Protein AF-A0A1S3HFH6-F1 (afdb_monomer_lite)

Radius of gyration: 26.82 Å; chains: 1; bounding box: 64×49×66 Å

Organism: Lingula anatina (NCBI:txid7574)

Structure (mmCIF, N/CA/C/O backbone):
data_AF-A0A1S3HFH6-F1
#
_entry.id   AF-A0A1S3HFH6-F1
#
loop_
_atom_site.group_PDB
_atom_site.id
_atom_site.type_symbol
_atom_site.label_atom_id
_atom_site.label_alt_id
_atom_site.label_comp_id
_atom_site.label_asym_id
_atom_site.label_entity_id
_atom_site.label_seq_id
_atom_site.pdbx_PDB_ins_code
_atom_site.Cartn_x
_atom_site.Cartn_y
_atom_site.Cartn_z
_atom_site.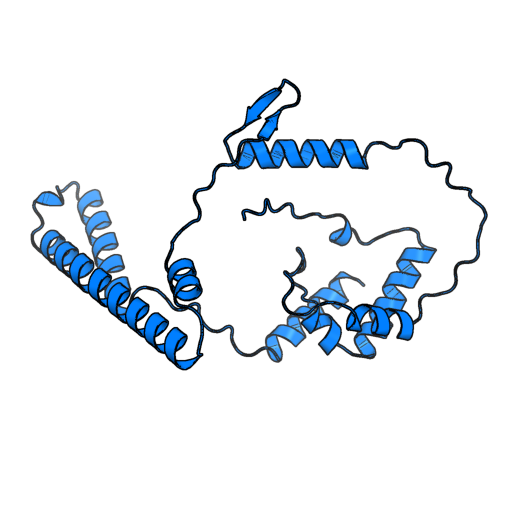occupancy
_atom_site.B_iso_or_equiv
_atom_site.auth_seq_id
_atom_site.auth_comp_id
_atom_site.auth_asym_id
_atom_site.auth_atom_id
_atom_site.pdbx_PDB_model_num
ATOM 1 N N . MET A 1 1 ? 6.908 14.808 -19.722 1.00 63.19 1 MET A N 1
ATOM 2 C CA . MET A 1 1 ? 6.565 13.522 -20.378 1.00 63.19 1 MET A CA 1
ATOM 3 C C . MET A 1 1 ? 6.152 12.499 -19.335 1.00 63.19 1 MET A C 1
ATOM 5 O O . MET A 1 1 ? 5.008 12.083 -19.386 1.00 63.19 1 MET A O 1
ATOM 9 N N . ASN A 1 2 ? 7.011 12.198 -18.352 1.00 79.56 2 ASN A N 1
ATOM 10 C CA . ASN A 1 2 ? 6.677 11.329 -17.217 1.00 79.56 2 ASN A CA 1
ATOM 11 C C . ASN A 1 2 ? 5.359 11.721 -16.521 1.00 79.56 2 ASN A C 1
ATOM 13 O O . ASN A 1 2 ? 4.448 10.909 -16.472 1.00 79.56 2 ASN A O 1
ATOM 17 N N . ASP A 1 3 ? 5.206 12.984 -16.112 1.00 83.06 3 ASP A N 1
ATOM 18 C CA . ASP A 1 3 ? 4.015 13.416 -15.354 1.00 83.06 3 ASP A CA 1
ATOM 19 C C . ASP A 1 3 ? 2.710 13.302 -16.150 1.00 83.06 3 ASP A C 1
ATOM 21 O O . ASP A 1 3 ? 1.659 12.992 -15.609 1.00 83.06 3 ASP A O 1
ATOM 25 N N . ARG A 1 4 ? 2.774 13.491 -17.472 1.00 85.38 4 ARG A N 1
ATOM 26 C CA . ARG A 1 4 ? 1.605 13.316 -18.339 1.00 85.38 4 ARG A CA 1
ATOM 27 C C . ARG A 1 4 ? 1.199 11.845 -18.418 1.00 85.38 4 ARG A C 1
ATOM 29 O O . ARG A 1 4 ? 0.016 11.548 -18.337 1.00 85.38 4 ARG A O 1
ATOM 36 N N . ILE A 1 5 ? 2.172 10.940 -18.544 1.00 84.12 5 ILE A N 1
ATOM 37 C CA . ILE A 1 5 ? 1.924 9.492 -18.565 1.00 84.12 5 ILE A CA 1
ATOM 38 C C . ILE A 1 5 ? 1.317 9.050 -17.229 1.00 84.12 5 ILE A C 1
ATOM 40 O O . ILE A 1 5 ? 0.308 8.350 -17.223 1.00 84.12 5 ILE A O 1
ATOM 44 N N . THR A 1 6 ? 1.882 9.488 -16.099 1.00 86.44 6 THR A N 1
ATOM 45 C CA . THR A 1 6 ? 1.381 9.102 -14.774 1.00 86.44 6 THR A CA 1
ATOM 46 C C . THR A 1 6 ? -0.033 9.622 -14.520 1.00 86.44 6 THR A C 1
ATOM 48 O O . THR A 1 6 ? -0.886 8.845 -14.091 1.00 86.44 6 THR A O 1
ATOM 51 N N . THR A 1 7 ? -0.322 10.887 -14.843 1.00 87.12 7 THR A N 1
ATOM 52 C CA . THR A 1 7 ? -1.670 11.460 -14.704 1.00 87.12 7 THR A CA 1
ATOM 53 C C . THR A 1 7 ? -2.688 10.721 -15.567 1.00 87.12 7 THR A C 1
ATOM 55 O O . THR A 1 7 ? -3.718 10.300 -15.047 1.00 87.12 7 THR A O 1
ATOM 58 N N . THR A 1 8 ? -2.384 10.470 -16.844 1.00 87.25 8 THR A N 1
ATOM 59 C CA . THR A 1 8 ? -3.304 9.760 -17.746 1.00 87.25 8 THR A CA 1
ATOM 60 C C . THR A 1 8 ? -3.580 8.328 -17.281 1.00 87.25 8 THR A C 1
ATOM 62 O O . THR A 1 8 ? -4.726 7.889 -17.313 1.00 87.25 8 THR A O 1
ATOM 65 N N . ILE A 1 9 ? -2.571 7.601 -16.781 1.00 86.88 9 ILE A N 1
ATOM 66 C CA . ILE A 1 9 ? -2.781 6.254 -16.222 1.00 86.88 9 ILE A CA 1
ATOM 67 C C . ILE A 1 9 ? -3.743 6.302 -15.031 1.00 86.88 9 ILE A C 1
ATOM 69 O O . ILE A 1 9 ? -4.640 5.464 -14.934 1.00 86.88 9 ILE A O 1
ATOM 73 N N . LEU A 1 10 ? -3.561 7.259 -14.118 1.00 87.94 10 LEU A N 1
ATOM 74 C CA . LEU A 1 10 ? -4.389 7.379 -12.918 1.00 87.94 10 LEU A CA 1
ATOM 75 C C . LEU A 1 10 ? -5.827 7.796 -13.246 1.00 87.94 10 LEU A C 1
ATOM 77 O O . LEU A 1 10 ? -6.759 7.241 -12.663 1.00 87.94 10 LEU A O 1
ATOM 81 N N . GLU A 1 11 ? -6.012 8.719 -14.191 1.00 87.81 11 GLU A N 1
ATOM 82 C CA . GLU A 1 11 ? -7.330 9.138 -14.681 1.00 87.81 11 GLU A CA 1
ATOM 83 C C . GLU A 1 11 ? -8.081 7.953 -15.296 1.00 87.81 11 GLU A C 1
ATOM 85 O O . GLU A 1 11 ? -9.149 7.586 -14.799 1.00 87.81 11 GLU A O 1
ATOM 90 N N . CYS A 1 12 ? -7.482 7.260 -16.270 1.00 85.25 12 CYS A N 1
ATOM 91 C CA . CYS A 1 12 ? -8.093 6.084 -16.894 1.00 85.25 12 CYS A CA 1
ATOM 92 C C . CYS A 1 12 ? -8.365 4.966 -15.878 1.00 85.25 12 CYS A C 1
ATOM 94 O O . CYS A 1 12 ? -9.413 4.320 -15.913 1.00 85.25 12 CYS A O 1
ATOM 96 N N . ALA A 1 13 ? -7.448 4.739 -14.933 1.00 84.50 13 ALA A N 1
ATOM 97 C CA . ALA A 1 13 ? -7.658 3.751 -13.885 1.00 84.50 13 ALA A CA 1
ATOM 98 C C . ALA A 1 13 ? -8.837 4.123 -12.978 1.00 84.50 13 ALA A C 1
ATOM 100 O O . ALA A 1 13 ? -9.547 3.228 -12.531 1.00 84.50 13 ALA A O 1
ATOM 101 N N . SER A 1 14 ? -9.072 5.410 -12.710 1.00 82.56 14 SER A N 1
ATOM 102 C CA . SER A 1 14 ? -10.200 5.854 -11.887 1.00 82.56 14 SER A CA 1
ATOM 103 C C . SER A 1 14 ? -11.559 5.677 -12.574 1.00 82.56 14 SER A C 1
ATOM 105 O O . SER A 1 14 ? -12.533 5.353 -11.897 1.00 82.56 14 SER A O 1
ATOM 107 N N . GLU A 1 15 ? -11.615 5.823 -13.900 1.00 82.25 15 GLU A N 1
ATOM 108 C CA . GLU A 1 15 ? -12.834 5.637 -14.699 1.00 82.25 15 GLU A CA 1
ATOM 109 C C . GLU A 1 15 ? -13.209 4.159 -14.854 1.00 82.25 15 GLU A C 1
ATOM 111 O O . GLU A 1 15 ? -14.386 3.799 -14.824 1.00 82.25 15 GLU A O 1
ATOM 116 N N . VAL A 1 16 ? -12.204 3.294 -15.013 1.00 79.31 16 VAL A N 1
ATOM 117 C CA . VAL A 1 16 ? -12.403 1.867 -15.302 1.00 79.31 16 VAL A CA 1
ATOM 118 C C . VAL A 1 16 ? -12.464 1.021 -14.027 1.00 79.31 16 VAL A C 1
ATOM 120 O O . VAL A 1 16 ? -13.107 -0.034 -14.008 1.00 79.31 16 VAL A O 1
ATOM 123 N N . ALA A 1 17 ? -11.796 1.438 -12.946 1.00 69.88 17 ALA A N 1
ATOM 124 C CA . ALA A 1 17 ? -11.762 0.646 -11.725 1.00 69.88 17 ALA A CA 1
ATOM 125 C C . ALA A 1 17 ? -13.141 0.613 -11.042 1.00 69.88 17 ALA A C 1
ATOM 127 O O . ALA A 1 17 ? -13.759 1.657 -10.820 1.00 69.88 17 ALA A O 1
ATOM 128 N N . PRO A 1 18 ? -13.614 -0.571 -10.607 1.00 63.12 18 PRO A N 1
ATOM 129 C CA . PRO A 1 18 ? -14.806 -0.647 -9.780 1.00 63.12 18 PRO A CA 1
ATOM 130 C C . PRO A 1 18 ? -14.579 0.139 -8.487 1.00 63.12 18 PRO A C 1
ATOM 132 O O . PRO A 1 18 ? -13.485 0.100 -7.912 1.00 63.12 18 PRO A O 1
ATOM 135 N N . ALA A 1 19 ? -15.629 0.815 -8.009 1.00 59.81 19 ALA A N 1
ATOM 136 C CA . ALA A 1 19 ? -15.591 1.559 -6.757 1.00 59.81 19 ALA A CA 1
ATOM 137 C C . ALA A 1 19 ? -14.925 0.712 -5.662 1.00 59.81 19 ALA A C 1
ATOM 139 O O . ALA A 1 19 ? -15.327 -0.430 -5.409 1.00 59.81 19 ALA A O 1
ATOM 140 N N . SER A 1 20 ? -13.877 1.270 -5.043 1.00 57.47 20 SER A N 1
ATOM 141 C CA . SER A 1 20 ? -13.141 0.624 -3.956 1.00 57.47 20 SER A CA 1
ATOM 142 C C . SER A 1 20 ? -14.134 0.037 -2.960 1.00 57.47 20 SER A C 1
ATOM 144 O O . SER A 1 20 ? -14.950 0.772 -2.396 1.00 57.47 20 SER A O 1
ATOM 146 N N . LYS A 1 21 ? -14.095 -1.290 -2.760 1.00 56.94 21 LYS A N 1
ATOM 147 C CA . LYS A 1 21 ? -14.925 -1.944 -1.744 1.00 56.94 21 LYS A CA 1
ATOM 148 C C . LYS A 1 21 ? -14.641 -1.235 -0.428 1.00 56.94 21 LYS A C 1
ATOM 150 O O . LYS A 1 21 ? -13.522 -1.312 0.085 1.00 56.94 21 LYS A O 1
ATOM 155 N N . MET A 1 22 ? -15.633 -0.507 0.089 1.00 55.56 22 MET A N 1
ATOM 156 C CA . MET A 1 22 ? -15.498 0.189 1.361 1.00 55.56 22 MET A CA 1
ATOM 157 C C . MET A 1 22 ? -14.984 -0.817 2.386 1.00 55.56 22 MET A C 1
ATOM 159 O O . MET A 1 22 ? -15.569 -1.887 2.544 1.00 55.56 22 MET A O 1
ATOM 163 N N . LYS A 1 23 ? -13.866 -0.498 3.052 1.00 58.69 23 LYS A N 1
ATOM 164 C CA . LYS A 1 23 ? -13.336 -1.353 4.117 1.00 58.69 23 LYS A CA 1
ATOM 165 C C . LYS A 1 23 ? -14.470 -1.637 5.098 1.00 58.69 23 LYS A C 1
ATOM 167 O O . LYS A 1 23 ? -15.041 -0.688 5.642 1.00 58.69 23 LYS A O 1
ATOM 172 N N . ASP A 1 24 ? -14.761 -2.918 5.322 1.00 61.62 24 ASP A N 1
ATOM 173 C CA . ASP A 1 24 ? -15.794 -3.344 6.260 1.00 61.62 24 ASP A CA 1
ATOM 174 C C . ASP A 1 24 ? -15.536 -2.693 7.621 1.00 61.62 24 ASP A C 1
ATOM 176 O O . ASP A 1 24 ? -14.574 -2.989 8.339 1.00 61.62 24 ASP A O 1
ATOM 180 N N . SER A 1 25 ? -16.383 -1.724 7.950 1.00 69.94 25 SER A N 1
ATOM 181 C CA . SER A 1 25 ? -16.330 -1.011 9.214 1.00 69.94 25 SER A CA 1
ATOM 182 C C . SER A 1 25 ? -16.678 -1.975 10.329 1.00 69.94 25 SER A C 1
ATOM 184 O O . SER A 1 25 ? -17.805 -2.441 10.324 1.00 69.94 25 SER A O 1
ATOM 186 N N . LYS A 1 26 ? -15.810 -2.159 11.336 1.00 77.69 26 LYS A N 1
ATOM 187 C CA . LYS A 1 26 ? -16.083 -3.016 12.512 1.00 77.69 26 LYS A CA 1
ATOM 188 C C . LYS A 1 26 ? -17.365 -2.701 13.288 1.00 77.69 26 LYS A C 1
ATOM 190 O O . LYS A 1 26 ? -17.880 -3.556 13.999 1.00 77.69 26 LYS A O 1
ATOM 195 N N . LEU A 1 27 ? -17.846 -1.467 13.174 1.00 85.94 27 LEU A N 1
ATOM 196 C CA . LEU A 1 27 ? -19.007 -0.957 13.896 1.00 85.94 27 LEU A CA 1
ATOM 197 C C . LEU A 1 27 ? -20.105 -0.556 12.916 1.00 85.94 27 LEU A C 1
ATOM 199 O O . LEU A 1 27 ? -19.814 -0.036 11.835 1.00 85.94 27 LEU A O 1
ATOM 203 N N . SER A 1 28 ? -21.359 -0.745 13.311 1.00 87.31 28 SER A N 1
ATOM 204 C CA . SER A 1 28 ? -22.500 -0.271 12.535 1.00 87.31 28 SER A CA 1
ATOM 205 C C . SER A 1 28 ? -22.517 1.260 12.446 1.00 87.31 28 SER A C 1
ATOM 207 O O . SER A 1 28 ? -21.917 1.981 13.256 1.00 87.31 28 SER A O 1
ATOM 209 N N . THR A 1 29 ? -23.213 1.778 11.434 1.00 88.00 29 THR A N 1
ATOM 210 C CA . THR A 1 29 ? -23.481 3.216 11.283 1.00 88.00 29 THR A CA 1
ATOM 211 C C . THR A 1 29 ? -24.194 3.775 12.509 1.00 88.00 29 THR A C 1
ATOM 213 O O . THR A 1 29 ? -23.825 4.841 12.995 1.00 88.00 29 THR A O 1
ATOM 216 N N . GLU A 1 30 ? -25.136 3.017 13.064 1.00 88.56 30 GLU A N 1
ATOM 217 C CA . GLU A 1 30 ? -25.877 3.380 14.267 1.00 88.56 30 GLU A CA 1
ATOM 218 C C . GLU A 1 30 ? -24.953 3.548 15.486 1.00 88.56 30 GLU A C 1
ATOM 220 O O . GLU A 1 30 ? -24.955 4.601 16.129 1.00 88.56 30 GLU A O 1
ATOM 225 N N . THR A 1 31 ? -24.074 2.575 15.759 1.00 89.38 31 THR A N 1
ATOM 226 C CA . THR A 1 31 ? -23.093 2.674 16.854 1.00 89.38 31 THR A CA 1
ATOM 227 C C . THR A 1 31 ? -22.164 3.874 16.663 1.00 89.38 31 THR A C 1
ATOM 229 O O . THR A 1 31 ? -21.864 4.594 17.618 1.00 89.38 31 THR A O 1
ATOM 232 N N . ARG A 1 32 ? -21.743 4.159 15.424 1.00 89.00 32 ARG A N 1
ATOM 233 C CA . ARG A 1 32 ? -20.924 5.342 15.110 1.00 89.00 32 ARG A CA 1
ATOM 234 C C . ARG A 1 32 ? -21.665 6.654 15.371 1.00 89.00 32 ARG A C 1
ATOM 236 O O . ARG A 1 32 ? -21.045 7.594 15.869 1.00 89.00 32 ARG A O 1
ATOM 243 N N . ILE A 1 33 ? -22.960 6.732 15.060 1.00 92.00 33 ILE A N 1
ATOM 244 C CA . ILE A 1 33 ? -23.796 7.908 15.348 1.00 92.00 33 ILE A CA 1
ATOM 245 C C . ILE A 1 33 ? -23.882 8.132 16.862 1.00 92.00 33 ILE A C 1
ATOM 247 O O . ILE A 1 33 ? -23.641 9.247 17.323 1.00 92.00 33 ILE A O 1
ATOM 251 N N . LEU A 1 34 ? -24.106 7.076 17.650 1.00 91.44 34 LEU A N 1
ATOM 252 C CA . LEU A 1 34 ? -24.124 7.173 19.114 1.00 91.44 34 LEU A CA 1
ATOM 253 C C . LEU A 1 34 ? -22.768 7.625 19.679 1.00 91.44 34 LEU A C 1
ATOM 255 O O . LEU A 1 34 ? -22.715 8.492 20.551 1.00 91.44 34 LEU A O 1
ATOM 259 N N . MET A 1 35 ? -21.654 7.114 19.143 1.00 91.00 35 MET A N 1
ATOM 260 C CA . MET A 1 35 ? -20.312 7.572 19.523 1.00 91.00 35 MET A CA 1
ATOM 261 C C . MET A 1 35 ? -20.082 9.051 19.184 1.00 91.00 35 MET A C 1
ATOM 263 O O . MET A 1 35 ? -19.454 9.761 19.972 1.00 91.00 35 MET A O 1
ATOM 267 N N . LYS A 1 36 ? -20.596 9.537 18.044 1.00 92.00 36 LYS A N 1
ATOM 268 C CA . LYS A 1 36 ? -20.570 10.968 17.699 1.00 92.00 36 LYS A CA 1
ATOM 269 C C . LYS A 1 36 ? -21.409 11.789 18.682 1.00 92.00 36 LYS A C 1
ATOM 271 O O . LYS A 1 36 ? -20.888 12.772 19.203 1.00 92.00 36 LYS A O 1
ATOM 276 N N . LYS A 1 37 ? -22.634 11.350 19.009 1.00 90.19 37 LYS A N 1
ATOM 277 C CA . LYS A 1 37 ? -23.501 11.990 20.020 1.00 90.19 37 LYS A CA 1
ATOM 278 C C . LYS A 1 37 ? -22.777 12.108 21.367 1.00 90.19 37 LYS A C 1
ATOM 280 O O . LYS A 1 37 ? -22.694 13.198 21.924 1.00 90.19 37 LYS A O 1
ATOM 285 N N . ARG A 1 38 ? -22.137 11.028 21.831 1.00 89.25 38 ARG A N 1
ATOM 286 C CA . ARG A 1 38 ? -21.340 11.018 23.072 1.00 89.25 38 ARG A CA 1
ATOM 287 C C . ARG A 1 38 ? -20.180 12.018 23.037 1.00 89.25 38 ARG A C 1
ATOM 289 O O . ARG A 1 38 ? -19.919 12.690 24.032 1.00 89.25 38 ARG A O 1
ATOM 296 N N . ARG A 1 39 ? -19.468 12.126 21.907 1.00 88.81 39 ARG A N 1
ATOM 297 C CA . ARG A 1 39 ? -18.375 13.103 21.738 1.00 88.81 39 ARG A CA 1
ATOM 298 C C . ARG A 1 39 ? -18.886 14.542 21.796 1.00 88.81 39 ARG A C 1
ATOM 300 O O . ARG A 1 39 ? -18.242 15.369 22.433 1.00 88.81 39 ARG A O 1
ATOM 307 N N . MET A 1 40 ? -20.026 14.823 21.163 1.00 88.44 40 MET A N 1
ATOM 308 C CA . MET A 1 40 ? -20.657 16.146 21.205 1.00 88.44 40 MET A CA 1
ATOM 309 C C . MET A 1 40 ? -21.074 16.508 22.629 1.00 88.44 40 MET A C 1
ATOM 311 O O . MET A 1 40 ? -20.664 17.552 23.116 1.00 88.44 40 MET A O 1
ATOM 315 N N . MET A 1 41 ? -21.773 15.610 23.331 1.00 83.94 41 MET A N 1
ATOM 316 C CA . MET A 1 41 ? -22.153 15.809 24.736 1.00 83.94 41 MET A CA 1
ATOM 317 C C . MET A 1 41 ? -20.943 16.078 25.627 1.00 83.94 41 MET A C 1
ATOM 319 O O . MET A 1 41 ? -20.950 17.028 26.400 1.00 83.94 41 MET A O 1
ATOM 323 N N . LYS A 1 42 ? -19.861 15.304 25.460 1.00 86.19 42 LYS A N 1
ATOM 324 C CA . LYS A 1 42 ? -18.625 15.533 26.215 1.00 86.19 42 LYS A CA 1
ATOM 325 C C . LYS A 1 42 ? -18.048 16.929 25.966 1.00 86.19 42 LYS A C 1
ATOM 327 O O . LYS A 1 42 ? -17.581 17.565 26.901 1.00 86.19 42 LYS A O 1
ATOM 332 N N . LYS A 1 43 ? -18.081 17.407 24.721 1.00 86.19 43 LYS A N 1
ATOM 333 C CA . LYS A 1 43 ? -17.591 18.743 24.359 1.00 86.19 43 LYS A CA 1
ATOM 334 C C . LYS A 1 43 ? -18.472 19.850 24.952 1.00 86.19 43 LYS A C 1
ATOM 336 O O . LYS A 1 43 ? -17.941 20.816 25.484 1.00 86.19 43 LYS A O 1
ATOM 341 N N . THR A 1 44 ? -19.793 19.690 24.902 1.00 84.25 44 THR A N 1
ATOM 342 C CA . THR A 1 44 ? -20.752 20.659 25.452 1.00 84.25 44 THR A CA 1
ATOM 343 C C . THR A 1 44 ? -20.625 20.795 26.969 1.00 84.25 44 THR A C 1
ATOM 345 O O . THR A 1 44 ? -20.589 21.909 27.476 1.00 84.25 44 THR A O 1
ATOM 348 N N . GLU A 1 45 ? -20.508 19.684 27.697 1.00 80.75 45 GLU A N 1
ATOM 349 C CA . GLU A 1 45 ? -20.396 19.716 29.163 1.00 80.75 45 GLU A CA 1
ATOM 350 C C . GLU A 1 45 ? -19.060 20.308 29.635 1.00 80.75 45 GLU A C 1
ATOM 352 O O . GLU A 1 45 ? -19.035 21.072 30.597 1.00 80.75 45 GLU A O 1
ATOM 357 N N . VAL A 1 46 ? -17.962 20.035 28.913 1.00 81.31 46 VAL A N 1
ATOM 358 C CA . VAL A 1 46 ? -16.659 20.677 29.164 1.00 81.31 46 VAL A CA 1
ATOM 359 C C . VAL A 1 46 ? -16.739 22.188 28.929 1.00 81.31 46 VAL A C 1
ATOM 361 O O . VAL A 1 46 ? -16.273 22.952 29.767 1.00 81.31 46 VAL A O 1
ATOM 364 N N . ASN A 1 47 ? -17.376 22.630 27.840 1.00 81.75 47 ASN A N 1
ATOM 365 C CA . ASN A 1 47 ? -17.563 24.059 27.560 1.00 81.75 47 ASN A CA 1
ATOM 366 C C . ASN A 1 47 ? -18.425 24.763 28.620 1.00 81.75 47 ASN A C 1
ATOM 368 O O . ASN A 1 47 ? -18.189 25.925 28.929 1.00 81.75 47 ASN A O 1
ATOM 372 N N . ASN A 1 48 ? -19.408 24.060 29.185 1.00 81.50 48 ASN A N 1
ATOM 373 C CA . ASN A 1 48 ? -20.290 24.584 30.227 1.00 81.50 48 ASN A CA 1
ATOM 374 C C . ASN A 1 48 ? -19.704 24.447 31.647 1.00 81.50 48 ASN A C 1
ATOM 376 O O . ASN A 1 48 ? -20.395 24.767 32.614 1.00 81.50 48 ASN A O 1
ATOM 380 N N . ASN A 1 49 ? -18.464 23.957 31.780 1.00 79.56 49 ASN A N 1
ATOM 381 C CA . ASN A 1 49 ? -17.764 23.705 33.043 1.00 79.56 49 ASN A CA 1
ATOM 382 C C . ASN A 1 49 ? -18.552 22.817 34.035 1.00 79.56 49 ASN A C 1
ATOM 384 O O . ASN A 1 49 ? -18.524 23.037 35.246 1.00 79.56 49 ASN A O 1
ATOM 388 N N . ARG A 1 50 ? -19.292 21.824 33.522 1.00 75.38 50 ARG A N 1
ATOM 389 C CA . ARG A 1 50 ? -20.094 20.881 34.322 1.00 75.38 50 ARG A CA 1
ATOM 390 C C . ARG A 1 50 ? -19.409 19.521 34.423 1.00 75.38 50 ARG A C 1
ATOM 392 O O . ARG A 1 50 ? -18.786 19.051 33.470 1.00 75.38 50 ARG A O 1
ATOM 399 N N . ASP A 1 51 ? -19.567 18.848 35.566 1.00 74.25 51 ASP A N 1
ATOM 400 C CA . ASP A 1 51 ? -19.065 17.480 35.724 1.00 74.25 51 ASP A CA 1
ATOM 401 C C . ASP A 1 51 ? -19.975 16.473 35.001 1.00 74.25 51 ASP A C 1
ATOM 403 O O . ASP A 1 51 ? -21.106 16.195 35.404 1.00 74.25 51 ASP A O 1
ATOM 407 N N . ILE A 1 52 ? -19.428 15.878 33.942 1.00 72.88 52 ILE A N 1
ATOM 408 C CA . ILE A 1 52 ? -20.039 14.814 33.136 1.00 72.88 52 ILE A CA 1
ATOM 409 C C . ILE A 1 52 ? -20.477 13.605 33.960 1.00 72.88 52 ILE A C 1
ATOM 411 O O . ILE A 1 52 ? -21.396 12.899 33.546 1.00 72.88 52 ILE A O 1
ATOM 415 N N . ARG A 1 53 ? -19.832 13.334 35.102 1.00 68.94 53 ARG A N 1
ATOM 416 C CA . ARG A 1 53 ? -20.153 12.166 35.941 1.00 68.94 53 ARG A CA 1
ATOM 417 C C . ARG A 1 53 ? -21.584 12.193 36.472 1.00 68.94 53 ARG A C 1
ATOM 419 O O . ARG A 1 53 ? -22.150 11.130 36.704 1.00 68.94 53 ARG A O 1
ATOM 426 N N . ASN A 1 54 ? -22.163 13.384 36.603 1.00 73.31 54 ASN A N 1
ATOM 427 C CA . ASN A 1 54 ? -23.523 13.574 37.100 1.00 73.31 54 ASN A CA 1
ATOM 428 C C . ASN A 1 54 ? -24.579 13.489 35.986 1.00 73.31 54 ASN A C 1
ATOM 430 O O . ASN A 1 54 ? -25.775 13.458 36.270 1.00 73.31 54 ASN A O 1
ATOM 434 N N . ASN A 1 55 ? -24.164 13.437 34.716 1.00 82.00 55 ASN A N 1
ATOM 435 C CA . ASN A 1 55 ? -25.084 13.357 33.589 1.00 82.00 55 ASN A CA 1
ATOM 436 C C . ASN A 1 55 ? -25.548 11.898 33.375 1.00 82.00 55 ASN A C 1
ATOM 438 O O . ASN A 1 55 ? -24.821 11.055 32.838 1.00 82.00 55 ASN A O 1
ATOM 442 N N . ILE A 1 56 ? -26.786 11.613 33.793 1.00 84.31 56 ILE A N 1
ATOM 443 C CA . ILE A 1 56 ? -27.435 10.296 33.672 1.00 84.31 56 ILE A CA 1
ATOM 444 C C . ILE A 1 56 ? -27.576 9.880 32.199 1.00 84.31 56 ILE A C 1
ATOM 446 O O . ILE A 1 56 ? -27.238 8.745 31.855 1.00 84.31 56 ILE A O 1
ATOM 450 N N . GLU A 1 57 ? -27.979 10.802 31.315 1.00 85.38 57 GLU A N 1
ATOM 451 C CA . GLU A 1 57 ? -28.127 10.530 29.875 1.00 85.38 57 GLU A CA 1
ATOM 452 C C . GLU A 1 57 ? -26.786 10.092 29.264 1.00 85.38 57 GLU A C 1
ATOM 454 O O . GLU A 1 57 ? -26.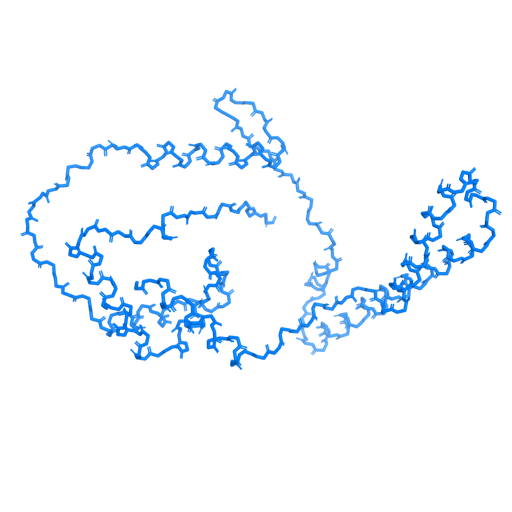721 9.148 28.473 1.00 85.38 57 GLU A O 1
ATOM 459 N N . TYR A 1 58 ? -25.681 10.718 29.678 1.00 87.50 58 TYR A N 1
ATOM 460 C CA . TYR A 1 58 ? -24.341 10.342 29.233 1.00 87.50 58 TYR A CA 1
ATOM 461 C C . TYR A 1 58 ? -23.949 8.928 29.695 1.00 87.50 58 TYR A C 1
ATOM 463 O O . TYR A 1 58 ? -23.375 8.159 28.916 1.00 87.50 58 TYR A O 1
ATOM 471 N N . ALA A 1 59 ? -24.263 8.561 30.941 1.00 87.12 59 ALA A N 1
ATOM 472 C CA . ALA A 1 59 ? -23.968 7.235 31.483 1.00 87.12 59 ALA A CA 1
ATOM 473 C C . ALA A 1 59 ? -24.777 6.126 30.784 1.00 87.12 59 ALA A C 1
ATOM 475 O O . ALA A 1 59 ? -24.232 5.067 30.455 1.00 87.12 59 ALA A O 1
ATOM 476 N N . GLU A 1 60 ? -26.061 6.364 30.514 1.00 90.44 60 GLU A N 1
ATOM 477 C CA . GLU A 1 60 ? -26.920 5.442 29.762 1.00 90.44 60 GLU A CA 1
ATOM 478 C C . GLU A 1 60 ? -26.477 5.304 28.303 1.00 90.44 60 GLU A C 1
ATOM 480 O O . GLU A 1 60 ? -26.403 4.190 27.766 1.00 90.44 60 GLU A O 1
ATOM 485 N N . LEU A 1 61 ? -26.093 6.418 27.676 1.00 89.56 61 LEU A N 1
ATOM 486 C CA . LEU A 1 61 ? -25.542 6.424 26.328 1.00 89.56 61 LEU A CA 1
ATOM 487 C C . LEU A 1 61 ? -24.240 5.613 26.257 1.00 89.56 61 LEU A C 1
ATOM 489 O O . LEU A 1 61 ? -24.071 4.805 25.343 1.00 89.56 61 LEU A O 1
ATOM 493 N N . ASP A 1 62 ? -23.335 5.763 27.228 1.00 89.50 62 ASP A N 1
ATOM 494 C CA . ASP A 1 62 ? -22.083 4.998 27.285 1.00 89.50 62 ASP A CA 1
ATOM 495 C C . ASP A 1 62 ? -22.328 3.491 27.479 1.00 89.50 62 ASP A C 1
ATOM 497 O O . ASP A 1 62 ? -21.721 2.671 26.780 1.00 89.50 62 ASP A O 1
ATOM 501 N N . LYS A 1 63 ? -23.272 3.107 28.354 1.00 92.69 63 LYS A N 1
ATOM 502 C CA . LYS A 1 63 ? -23.707 1.705 28.512 1.00 92.69 63 LYS A CA 1
ATOM 503 C C . LYS A 1 63 ? -24.243 1.138 27.196 1.00 92.69 63 LYS A C 1
ATOM 505 O O . LYS A 1 63 ? -23.856 0.035 26.796 1.00 92.69 63 LYS A O 1
ATOM 510 N N . THR A 1 64 ? -25.078 1.906 26.500 1.00 92.19 64 THR A N 1
ATOM 511 C CA . THR A 1 64 ? -25.680 1.512 25.220 1.00 92.19 64 THR A CA 1
ATOM 512 C C . THR A 1 64 ? -24.620 1.348 24.133 1.00 92.19 64 THR A C 1
ATOM 514 O O . THR A 1 64 ? -24.601 0.328 23.445 1.00 92.19 64 THR A O 1
ATOM 517 N N . ILE A 1 65 ? -23.670 2.284 24.029 1.00 91.56 65 ILE A N 1
ATOM 518 C CA . ILE A 1 65 ? -22.540 2.200 23.091 1.00 91.56 65 ILE A CA 1
ATOM 519 C C . ILE A 1 65 ? -21.697 0.957 23.374 1.00 91.56 65 ILE A C 1
ATOM 521 O O . ILE A 1 65 ? -21.382 0.211 22.451 1.00 91.56 65 ILE A O 1
ATOM 525 N N . LYS A 1 66 ? -21.358 0.685 24.640 1.00 90.94 66 LYS A N 1
ATOM 526 C CA . LYS A 1 66 ? -20.590 -0.512 25.025 1.00 90.94 66 LYS A CA 1
ATOM 527 C C . LYS A 1 66 ? -21.327 -1.810 24.697 1.00 90.94 66 LYS A C 1
ATOM 529 O O . LYS A 1 66 ? -20.680 -2.808 24.378 1.00 90.94 66 LYS A O 1
ATOM 534 N N . LYS A 1 67 ? -22.657 -1.839 24.821 1.00 93.12 67 LYS A N 1
ATOM 535 C CA . LYS A 1 67 ? -23.480 -2.997 24.442 1.00 93.12 67 LYS A CA 1
ATOM 536 C C . LYS A 1 67 ? -23.478 -3.187 22.922 1.00 93.12 67 LYS A C 1
ATOM 538 O O . LYS A 1 67 ? -23.010 -4.226 22.460 1.00 93.12 67 LYS A O 1
ATOM 543 N N . LYS A 1 68 ? -23.862 -2.157 22.162 1.00 91.69 68 LYS A N 1
ATOM 544 C CA . LYS A 1 68 ? -23.922 -2.218 20.693 1.00 91.69 68 LYS A CA 1
ATOM 545 C C . LYS A 1 68 ? -22.563 -2.480 20.050 1.00 91.69 68 LYS A C 1
ATOM 547 O O . LYS A 1 68 ? -22.467 -3.296 19.145 1.00 91.69 68 LYS A O 1
ATOM 552 N N . ALA A 1 69 ? -21.485 -1.887 20.563 1.00 90.81 69 ALA A N 1
ATOM 553 C CA . ALA A 1 69 ? -20.139 -2.150 20.056 1.00 90.81 69 ALA A CA 1
ATOM 554 C C . ALA A 1 69 ? -19.725 -3.621 20.233 1.00 90.81 69 ALA A C 1
ATOM 556 O O . ALA A 1 69 ? -19.121 -4.201 19.334 1.00 90.81 69 ALA A O 1
ATOM 557 N N . ARG A 1 70 ? -20.067 -4.249 21.368 1.00 89.19 70 ARG A N 1
ATOM 558 C CA . ARG A 1 70 ? -19.803 -5.681 21.590 1.00 89.19 70 ARG A CA 1
ATOM 559 C C . ARG A 1 70 ? -20.630 -6.559 20.653 1.00 89.19 70 ARG A C 1
ATOM 561 O O . ARG A 1 70 ? -20.101 -7.535 20.127 1.00 89.19 70 ARG A O 1
ATOM 568 N N . GLU A 1 71 ? -21.898 -6.220 20.450 1.00 90.69 71 GLU A N 1
ATOM 569 C CA . GLU A 1 71 ? -22.797 -6.927 19.529 1.00 90.69 71 GLU A CA 1
ATOM 570 C C . GLU A 1 71 ? -22.316 -6.818 18.077 1.00 90.69 71 GLU A C 1
ATOM 572 O O . GLU A 1 71 ? -22.184 -7.842 17.406 1.00 90.69 71 GLU A O 1
ATOM 577 N N . ASP A 1 72 ? -21.947 -5.617 17.627 1.00 90.19 72 ASP A N 1
ATOM 578 C CA . ASP A 1 72 ? -21.398 -5.365 16.293 1.00 90.19 72 ASP A CA 1
ATOM 579 C C . ASP A 1 72 ? -20.122 -6.181 16.053 1.00 90.19 72 ASP A C 1
ATOM 581 O O . ASP A 1 72 ? -20.020 -6.908 15.063 1.00 90.19 72 ASP A O 1
ATOM 585 N N . ILE A 1 73 ? -19.168 -6.134 16.991 1.00 87.12 73 ILE A N 1
ATOM 586 C CA . ILE A 1 73 ? -17.916 -6.896 16.889 1.00 87.12 73 ILE A CA 1
ATOM 587 C C . ILE A 1 73 ? -18.197 -8.403 16.832 1.00 87.12 73 ILE A C 1
ATOM 589 O O . ILE A 1 73 ? -17.608 -9.104 16.009 1.00 87.12 73 ILE A O 1
ATOM 593 N N . ARG A 1 74 ? -19.110 -8.919 17.668 1.00 88.06 74 ARG A N 1
ATOM 594 C CA . ARG A 1 74 ? -19.497 -10.341 17.646 1.00 88.06 74 ARG A CA 1
ATOM 595 C C . ARG A 1 74 ? -20.122 -10.733 16.314 1.00 88.06 74 ARG A C 1
ATOM 597 O O . ARG A 1 74 ? -19.713 -11.741 15.744 1.00 88.06 74 ARG A O 1
ATOM 604 N N . LYS A 1 75 ? -21.063 -9.934 15.808 1.00 89.06 75 LYS A N 1
ATOM 605 C CA . LYS A 1 75 ? -21.742 -10.174 14.529 1.00 89.06 75 LYS A CA 1
ATOM 606 C C . LYS A 1 75 ? -20.740 -10.241 13.381 1.00 89.06 75 LYS A C 1
ATOM 608 O O . LYS A 1 75 ? -20.812 -11.135 12.544 1.00 89.06 75 LYS A O 1
ATOM 613 N N . GLN A 1 76 ? -19.759 -9.344 13.371 1.00 84.69 76 GLN A N 1
ATOM 614 C CA . GLN A 1 76 ? -18.718 -9.355 12.348 1.00 84.69 76 GLN A CA 1
ATOM 615 C C . GLN A 1 76 ? -17.733 -10.499 12.475 1.00 84.69 76 GLN A C 1
ATOM 617 O O . GLN A 1 76 ? -17.350 -11.086 11.464 1.00 84.69 76 GLN A O 1
ATOM 622 N N . ASN A 1 77 ? -17.324 -10.828 13.698 1.00 84.12 77 ASN A N 1
ATOM 623 C CA . ASN A 1 77 ? -16.452 -11.969 13.915 1.00 84.12 77 ASN A CA 1
ATOM 624 C C . ASN A 1 77 ? -17.146 -13.262 13.474 1.00 84.12 77 ASN A C 1
ATOM 626 O O . ASN A 1 77 ? -16.538 -14.064 12.775 1.00 84.12 77 ASN A O 1
ATOM 630 N N . MET A 1 78 ? -18.434 -13.417 13.791 1.00 86.69 78 MET A N 1
ATOM 631 C CA . MET A 1 78 ? -19.247 -14.553 13.358 1.00 86.69 78 MET A CA 1
ATOM 632 C C . MET A 1 78 ? -19.365 -14.630 11.832 1.00 86.69 78 MET A C 1
ATOM 634 O O . MET A 1 78 ? -19.121 -15.694 11.270 1.00 86.69 78 MET A O 1
ATOM 638 N N . LYS A 1 79 ? -19.641 -13.505 11.156 1.00 86.69 79 LYS A N 1
ATOM 639 C CA . LYS A 1 79 ? -19.679 -13.437 9.685 1.00 86.69 79 LYS A CA 1
ATOM 640 C C . LYS A 1 79 ? -18.357 -13.899 9.062 1.00 86.69 79 LYS A C 1
ATOM 642 O O . LYS A 1 79 ? -18.352 -14.758 8.192 1.00 86.69 79 LYS A O 1
ATOM 647 N N . LYS A 1 80 ? -17.227 -13.389 9.559 1.00 82.50 80 LYS A N 1
ATOM 648 C CA . LYS A 1 80 ? -15.891 -13.775 9.076 1.00 82.50 80 LYS A CA 1
ATOM 649 C C . LYS A 1 80 ? -15.557 -15.245 9.341 1.00 82.50 80 LYS A C 1
ATOM 651 O O . LYS A 1 80 ? -14.866 -15.861 8.533 1.00 82.50 80 LYS A O 1
ATOM 656 N N . ILE A 1 81 ? -16.010 -15.810 10.464 1.00 84.75 81 ILE A N 1
ATOM 657 C CA . ILE A 1 81 ? -15.851 -17.244 10.753 1.00 84.75 81 ILE A CA 1
ATOM 658 C C . ILE A 1 81 ? -16.649 -18.065 9.735 1.00 84.75 81 ILE A C 1
ATOM 660 O O . ILE A 1 81 ? -16.068 -18.958 9.126 1.00 84.75 81 ILE A O 1
ATOM 664 N N . ALA A 1 82 ? -17.922 -17.727 9.504 1.00 86.69 82 ALA A N 1
ATOM 665 C CA . ALA A 1 82 ? -18.768 -18.401 8.518 1.00 86.69 82 ALA A CA 1
ATOM 666 C C . ALA A 1 82 ? -18.148 -18.354 7.110 1.00 86.69 82 ALA A C 1
ATOM 668 O O . ALA A 1 82 ? -17.919 -19.400 6.511 1.00 86.69 82 ALA A O 1
ATOM 669 N N . GLU A 1 83 ? -17.723 -17.171 6.652 1.00 85.38 83 GLU A N 1
ATOM 670 C CA 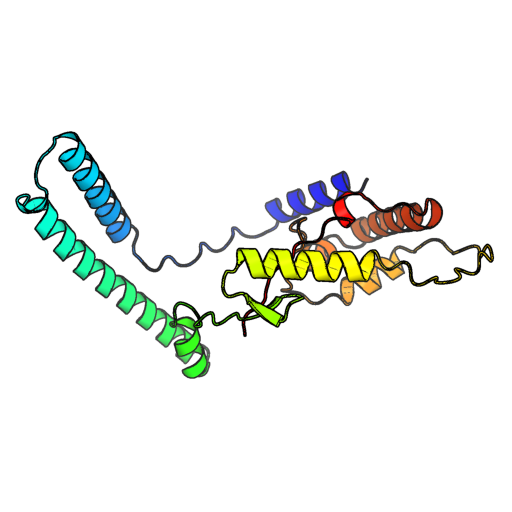. GLU A 1 83 ? -17.030 -17.004 5.366 1.00 85.38 83 GLU A CA 1
ATOM 671 C C . GLU A 1 83 ? -15.729 -17.823 5.288 1.00 85.38 83 GLU A C 1
ATOM 673 O O . GLU A 1 83 ? -15.351 -18.314 4.225 1.00 85.38 83 GLU A O 1
ATOM 678 N N . THR A 1 84 ? -14.993 -17.969 6.394 1.00 82.50 84 THR A N 1
ATOM 679 C CA . THR A 1 84 ? -13.760 -18.773 6.409 1.00 82.50 84 THR A CA 1
ATOM 680 C C . THR A 1 84 ? -14.075 -20.258 6.227 1.00 82.50 84 THR A C 1
ATOM 682 O O . THR A 1 84 ? -13.370 -20.928 5.469 1.00 82.50 84 THR A O 1
ATOM 685 N N . ILE A 1 85 ? -15.122 -20.748 6.898 1.00 84.38 85 ILE A N 1
ATOM 686 C CA . ILE A 1 85 ? -15.581 -22.140 6.818 1.00 84.38 85 ILE A CA 1
ATOM 687 C C . ILE A 1 85 ? -16.085 -22.449 5.404 1.00 84.38 85 ILE A C 1
ATOM 689 O O . ILE A 1 85 ? -15.623 -23.416 4.806 1.00 84.38 85 ILE A O 1
ATOM 693 N N . GLU A 1 86 ? -16.949 -21.599 4.842 1.00 86.56 86 GLU A N 1
ATOM 694 C CA . GLU A 1 86 ? -17.485 -21.752 3.479 1.00 86.56 86 GLU A CA 1
ATOM 695 C C . GLU A 1 86 ? -16.377 -21.795 2.422 1.00 86.56 86 GLU A C 1
ATOM 697 O O . GLU A 1 86 ? -16.410 -22.604 1.500 1.00 86.56 86 GLU A O 1
ATOM 702 N N . ASN A 1 87 ? -15.344 -20.966 2.584 1.00 83.88 87 ASN A N 1
ATOM 703 C CA . ASN A 1 87 ? -14.208 -20.929 1.667 1.00 83.88 87 ASN A CA 1
ATOM 704 C C . ASN A 1 87 ? -13.180 -22.057 1.901 1.00 83.88 87 ASN A C 1
ATOM 706 O O . ASN A 1 87 ? -12.098 -22.011 1.310 1.00 83.88 87 ASN A O 1
ATOM 710 N N . GLY A 1 88 ? -13.440 -23.009 2.807 1.00 79.69 88 GLY A N 1
ATOM 711 C CA . GLY A 1 88 ? -12.521 -24.108 3.130 1.00 79.69 88 GLY A CA 1
ATOM 712 C C . GLY A 1 88 ? -11.172 -23.646 3.697 1.00 79.69 88 GLY A C 1
ATOM 713 O O . GLY A 1 88 ? -10.160 -24.339 3.581 1.00 79.69 88 GLY A O 1
ATOM 714 N N . LYS A 1 89 ? -11.108 -22.439 4.276 1.00 77.75 89 LYS A N 1
ATOM 715 C CA . LYS A 1 89 ? -9.863 -21.844 4.783 1.00 77.75 89 LYS A CA 1
ATOM 716 C C . LYS A 1 89 ? -9.616 -22.279 6.232 1.00 77.75 89 LYS A C 1
ATOM 718 O O . LYS A 1 89 ? -10.528 -22.433 7.032 1.00 77.75 89 LYS A O 1
ATOM 723 N N . SER A 1 90 ? -8.344 -22.428 6.610 1.00 81.69 90 SER A N 1
ATOM 724 C CA . SER A 1 90 ? -7.966 -22.787 7.987 1.00 81.69 90 SER A CA 1
ATOM 725 C C . SER A 1 90 ? -8.405 -21.741 9.025 1.00 81.69 90 SER A C 1
ATOM 727 O O . SER A 1 90 ? -8.141 -20.545 8.867 1.00 81.69 90 SER A O 1
ATOM 729 N N . MET A 1 91 ? -8.924 -22.201 10.169 1.00 78.25 91 MET A N 1
ATOM 730 C CA . MET A 1 91 ? -9.249 -21.360 11.333 1.00 78.25 91 MET A CA 1
ATOM 731 C C . MET A 1 91 ? -8.051 -20.563 11.880 1.00 78.25 91 MET A C 1
ATOM 733 O O . MET A 1 91 ? -8.232 -19.491 12.461 1.00 78.25 91 MET A O 1
ATOM 737 N N . LYS A 1 92 ? -6.810 -21.016 11.636 1.00 72.94 92 LYS A N 1
ATOM 738 C CA . LYS A 1 92 ? -5.591 -20.256 11.967 1.00 72.94 92 LYS A CA 1
ATOM 739 C C . LYS A 1 92 ? -5.504 -18.945 11.172 1.00 72.94 92 LYS A C 1
ATOM 741 O O . LYS A 1 92 ? -5.086 -17.930 11.725 1.00 72.94 92 LYS A O 1
ATOM 746 N N . ARG A 1 93 ? -5.942 -18.935 9.902 1.00 68.38 93 ARG A N 1
ATOM 747 C CA . ARG A 1 93 ? -6.034 -17.710 9.081 1.00 68.38 93 ARG A CA 1
ATOM 748 C C . ARG A 1 93 ? -7.128 -16.774 9.592 1.00 68.38 93 ARG A C 1
ATOM 750 O O . ARG A 1 93 ? -6.874 -15.576 9.692 1.00 68.38 93 ARG A O 1
ATOM 757 N N . ALA A 1 94 ? -8.289 -17.305 9.983 1.00 71.12 94 ALA A N 1
ATOM 758 C CA . ALA A 1 94 ? -9.347 -16.499 10.595 1.00 71.12 94 ALA A CA 1
ATOM 759 C C . ALA A 1 94 ? -8.860 -15.824 11.885 1.00 71.12 94 ALA A C 1
ATOM 761 O O . ALA A 1 94 ? -8.978 -14.608 12.014 1.00 71.12 94 ALA A O 1
ATOM 762 N N . LYS A 1 95 ? -8.204 -16.570 12.786 1.00 71.94 95 LYS A N 1
ATOM 763 C CA . LYS A 1 95 ? -7.636 -16.024 14.031 1.00 71.94 95 LYS A CA 1
ATOM 764 C C . LYS A 1 95 ? -6.649 -14.878 13.781 1.00 71.94 95 LYS A C 1
ATOM 766 O O . LYS A 1 95 ? -6.769 -13.842 14.429 1.00 71.94 95 LYS A O 1
ATOM 771 N N . ARG A 1 96 ? -5.742 -15.017 12.805 1.00 69.06 96 ARG A N 1
ATOM 772 C CA . ARG A 1 96 ? -4.830 -13.927 12.402 1.00 69.06 96 ARG A CA 1
ATOM 773 C C . ARG A 1 96 ? -5.579 -12.697 11.889 1.00 69.06 96 ARG A C 1
ATOM 775 O O . ARG A 1 96 ? -5.190 -11.583 12.199 1.00 69.06 96 ARG A O 1
ATOM 782 N N . SER A 1 97 ? -6.680 -12.880 11.158 1.00 64.56 97 SER A N 1
ATOM 783 C CA . SER A 1 97 ? -7.493 -11.758 10.662 1.00 64.56 97 SER A CA 1
ATOM 784 C C . SER A 1 97 ? -8.260 -11.001 11.762 1.00 64.56 97 SER A C 1
ATOM 786 O O . SER A 1 97 ? -8.692 -9.865 11.543 1.00 64.56 97 SER A O 1
ATOM 788 N N . PHE A 1 98 ? -8.445 -11.623 12.936 1.00 64.81 98 PHE A N 1
ATOM 789 C CA . PHE A 1 98 ? -9.095 -11.017 14.102 1.00 64.81 98 PHE A CA 1
ATOM 790 C C . PHE A 1 98 ? -8.128 -10.265 15.020 1.00 64.81 98 PHE A C 1
ATOM 792 O O . PHE A 1 98 ? -8.558 -9.322 15.687 1.00 64.81 98 PHE A O 1
ATOM 799 N N . GLN A 1 99 ? -6.853 -10.664 15.065 1.00 61.78 99 GLN A N 1
ATOM 800 C CA . GLN A 1 99 ? -5.836 -10.016 15.894 1.00 61.78 99 GLN A CA 1
ATOM 801 C C . GLN A 1 99 ? -5.616 -8.571 15.415 1.00 61.78 99 GLN A C 1
ATOM 803 O O . GLN A 1 99 ? -5.286 -8.326 14.256 1.00 61.78 99 GLN A O 1
ATOM 808 N N . LEU A 1 100 ? -5.864 -7.596 16.299 1.00 54.12 100 LEU A N 1
ATOM 809 C CA . LEU A 1 100 ? -5.407 -6.222 16.092 1.00 54.12 100 LEU A CA 1
ATOM 810 C C . LEU A 1 100 ? -3.940 -6.152 16.504 1.00 54.12 100 LEU A C 1
ATOM 812 O O . LEU A 1 100 ? -3.666 -6.376 17.675 1.00 54.12 100 LEU A O 1
ATOM 816 N N . GLY A 1 101 ? -3.071 -5.768 15.567 1.00 56.34 101 GLY A N 1
ATOM 817 C CA . GLY A 1 101 ? -1.677 -5.419 15.837 1.00 56.34 101 GLY A CA 1
ATOM 818 C C . GLY A 1 101 ? -0.826 -6.628 16.214 1.00 56.34 101 GLY A C 1
ATOM 819 O O . GLY A 1 101 ? -1.027 -7.246 17.253 1.00 56.34 101 GLY A O 1
ATOM 820 N N . GLN A 1 102 ? 0.142 -6.973 15.367 1.00 56.56 102 GLN A N 1
ATOM 821 C CA . GLN A 1 102 ? 1.305 -7.697 15.871 1.00 56.56 102 GLN A CA 1
ATOM 822 C C . GLN A 1 102 ? 2.049 -6.771 16.831 1.00 56.56 102 GLN A C 1
ATOM 824 O O . GLN A 1 102 ? 2.105 -5.560 16.596 1.00 56.56 102 GLN A O 1
ATOM 829 N N . ASP A 1 103 ? 2.557 -7.346 17.918 1.00 54.69 103 ASP A N 1
ATOM 830 C CA . ASP A 1 103 ? 3.374 -6.617 18.875 1.00 54.69 103 ASP A CA 1
ATOM 831 C C . ASP A 1 103 ? 4.613 -6.091 18.143 1.00 54.69 103 ASP A C 1
ATOM 833 O O . ASP A 1 103 ? 5.308 -6.837 17.449 1.00 54.69 103 ASP A O 1
ATOM 837 N N . ARG A 1 104 ? 4.807 -4.775 18.195 1.00 58.50 104 ARG A N 1
ATOM 838 C CA . ARG A 1 104 ? 5.858 -4.079 17.453 1.00 58.50 104 ARG A CA 1
ATOM 839 C C . ARG A 1 104 ? 7.079 -4.005 18.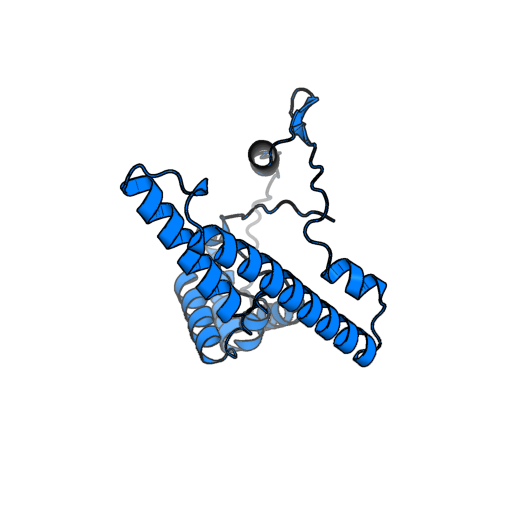353 1.00 58.50 104 ARG A C 1
ATOM 841 O O . ARG A 1 104 ? 7.231 -3.026 19.073 1.00 58.50 104 ARG A O 1
ATOM 848 N N . MET A 1 105 ? 7.942 -5.014 18.309 1.00 55.28 105 MET A N 1
ATOM 849 C CA . MET A 1 105 ? 9.271 -4.885 18.902 1.00 55.28 105 MET A CA 1
ATOM 850 C C . MET A 1 105 ? 10.261 -4.564 17.789 1.00 55.28 105 MET A C 1
ATOM 852 O O . MET A 1 105 ? 10.680 -5.442 17.039 1.00 55.28 105 MET A O 1
ATOM 856 N N . LEU A 1 106 ? 10.564 -3.279 17.644 1.00 62.62 106 LEU A N 1
ATOM 857 C CA . LEU A 1 106 ? 11.651 -2.811 16.802 1.00 62.62 106 LEU A CA 1
ATOM 858 C C . LEU A 1 106 ? 12.720 -2.258 17.724 1.00 62.62 106 LEU A C 1
ATOM 860 O O . LEU A 1 106 ? 12.508 -1.231 18.364 1.00 62.62 106 LEU A O 1
ATOM 864 N N . THR A 1 107 ? 13.840 -2.955 17.787 1.00 73.06 107 THR A N 1
ATOM 865 C CA . THR A 1 107 ? 15.088 -2.413 18.300 1.00 73.06 107 THR A CA 1
ATOM 866 C C . THR A 1 107 ? 16.082 -2.427 17.150 1.00 73.06 107 THR A C 1
ATOM 868 O O . THR A 1 107 ? 16.264 -3.447 16.483 1.00 73.06 107 THR A O 1
ATOM 871 N N . LEU A 1 108 ? 16.665 -1.271 16.860 1.00 82.62 108 LEU A N 1
ATOM 872 C CA . LEU A 1 108 ? 17.764 -1.127 15.910 1.00 82.62 108 LEU A CA 1
ATOM 873 C C . LEU A 1 108 ? 18.958 -0.554 16.671 1.00 82.62 108 LEU A C 1
ATOM 875 O O . LEU A 1 108 ? 18.756 0.251 17.569 1.00 82.62 108 LEU A O 1
ATOM 879 N N . LEU A 1 109 ? 20.180 -0.949 16.329 1.00 85.00 109 LEU A N 1
ATOM 880 C CA . LEU A 1 109 ? 21.368 -0.334 16.912 1.00 85.00 109 LEU A CA 1
ATOM 881 C C . LEU A 1 109 ? 21.763 0.914 16.123 1.00 85.00 109 LEU A C 1
ATOM 883 O O . LEU A 1 109 ? 21.741 0.922 14.888 1.00 85.00 109 LEU A O 1
ATOM 887 N N . ASP A 1 110 ? 22.138 1.953 16.852 1.00 83.19 110 ASP A N 1
ATOM 888 C CA . ASP A 1 110 ? 22.781 3.132 16.296 1.00 83.19 110 ASP A CA 1
ATOM 889 C C . ASP A 1 110 ? 24.261 2.855 15.943 1.00 83.19 110 ASP A C 1
ATOM 891 O O . ASP A 1 110 ? 24.780 1.763 16.183 1.00 83.19 110 ASP A O 1
ATOM 895 N N . LYS A 1 111 ? 24.960 3.826 15.343 1.00 83.62 111 LYS A N 1
ATOM 896 C CA . LYS A 1 111 ? 26.398 3.759 15.022 1.00 83.62 111 LYS A CA 1
ATOM 897 C C . LYS A 1 111 ? 27.261 3.533 16.266 1.00 83.62 111 LYS A C 1
ATOM 899 O O . LYS A 1 111 ? 28.258 2.826 16.178 1.00 83.62 111 LYS A O 1
ATOM 904 N N . ASP A 1 112 ? 26.822 4.059 17.406 1.00 85.56 112 ASP A N 1
ATOM 905 C CA . ASP A 1 112 ? 27.477 3.912 18.710 1.00 85.56 112 ASP A CA 1
ATOM 906 C C . ASP A 1 112 ? 26.960 2.699 19.514 1.00 85.56 112 ASP A C 1
ATOM 908 O O . ASP A 1 112 ? 27.086 2.664 20.735 1.00 85.56 112 ASP A O 1
ATOM 912 N N . GLU A 1 113 ? 26.326 1.721 18.852 1.00 82.38 113 GLU A N 1
ATOM 913 C CA . GLU A 1 113 ? 25.770 0.496 19.460 1.00 82.38 113 GLU A CA 1
ATOM 914 C C . GLU A 1 113 ? 24.642 0.722 20.492 1.00 82.38 113 GLU A C 1
ATOM 916 O O . GLU A 1 113 ? 24.290 -0.176 21.256 1.00 82.38 113 GLU A O 1
ATOM 921 N N . ASN A 1 114 ? 24.011 1.899 20.492 1.00 86.31 114 ASN A N 1
ATOM 922 C CA . ASN A 1 114 ? 22.864 2.195 21.355 1.00 86.31 114 ASN A CA 1
ATOM 923 C C . ASN A 1 114 ? 21.547 1.663 20.765 1.00 86.31 114 ASN A C 1
ATOM 925 O O . ASN A 1 114 ? 21.320 1.755 19.560 1.00 86.31 114 ASN A O 1
ATOM 929 N N . GLU A 1 115 ? 20.643 1.150 21.606 1.00 85.88 115 GLU A N 1
ATOM 930 C CA . GLU A 1 115 ? 19.333 0.655 21.163 1.00 85.88 115 GLU A CA 1
ATOM 931 C C . GLU A 1 115 ? 18.348 1.796 20.852 1.00 85.88 115 GLU A C 1
ATOM 933 O O . GLU A 1 115 ? 17.979 2.594 21.714 1.00 85.88 115 GLU A O 1
ATOM 938 N N . LEU A 1 116 ? 17.851 1.824 19.616 1.00 83.12 116 LEU A N 1
ATOM 939 C CA . LEU A 1 116 ? 16.776 2.688 19.142 1.00 83.12 116 LEU A CA 1
ATOM 940 C C . LEU A 1 116 ? 15.450 1.931 19.192 1.00 83.12 116 LEU A C 1
ATOM 942 O O . LEU A 1 116 ? 15.264 0.935 18.491 1.00 83.12 116 LEU A O 1
ATOM 946 N N . THR A 1 117 ? 14.510 2.429 19.994 1.00 78.81 117 THR A N 1
ATOM 947 C CA . THR A 1 117 ? 13.176 1.826 20.178 1.00 78.81 117 THR A CA 1
ATOM 948 C C . THR A 1 117 ? 12.056 2.608 19.490 1.00 78.81 117 THR A C 1
ATOM 950 O O . THR A 1 117 ? 10.955 2.089 19.294 1.00 78.81 117 THR A O 1
ATOM 953 N N . THR A 1 118 ? 12.290 3.879 19.149 1.00 82.25 118 THR A N 1
ATOM 954 C CA . THR A 1 118 ? 11.259 4.763 18.583 1.00 82.25 118 THR A CA 1
ATOM 955 C C . THR A 1 118 ? 11.214 4.635 17.066 1.00 82.25 118 THR A C 1
ATOM 957 O O . THR A 1 118 ? 12.247 4.669 16.408 1.00 82.25 118 THR A O 1
ATOM 960 N N . GLN A 1 119 ? 10.010 4.556 16.489 1.00 76.75 119 GLN A N 1
ATOM 961 C CA . GLN A 1 119 ? 9.830 4.403 15.040 1.00 76.75 119 GLN A CA 1
ATOM 962 C C . GLN A 1 119 ? 10.548 5.498 14.230 1.00 76.75 119 GLN A C 1
ATOM 964 O O . GLN A 1 119 ? 11.161 5.179 13.216 1.00 76.75 119 GLN A O 1
ATOM 969 N N . ASP A 1 120 ? 10.490 6.751 14.682 1.00 83.12 120 ASP A N 1
ATOM 970 C CA . ASP A 1 120 ? 11.096 7.887 13.977 1.00 83.12 120 ASP A CA 1
ATOM 971 C C . ASP A 1 120 ? 12.627 7.801 13.988 1.00 83.12 120 ASP A C 1
ATOM 973 O O . ASP A 1 120 ? 13.251 7.932 12.943 1.00 83.12 120 ASP A O 1
ATOM 977 N N . GLN A 1 121 ? 13.216 7.444 15.134 1.00 85.44 121 GLN A N 1
ATOM 978 C CA . GLN A 1 121 ? 14.663 7.237 15.268 1.00 85.44 121 GLN A CA 1
ATOM 979 C C . GLN A 1 121 ? 15.159 6.091 14.379 1.00 85.44 121 GLN A C 1
ATOM 981 O O . GLN A 1 121 ? 16.220 6.173 13.773 1.00 85.44 121 GLN A O 1
ATOM 986 N N . ILE A 1 122 ? 14.381 5.010 14.275 1.00 84.56 122 ILE A N 1
ATOM 987 C CA . ILE A 1 122 ? 14.729 3.880 13.408 1.00 84.56 122 ILE A CA 1
ATOM 988 C C . ILE A 1 122 ? 14.643 4.286 11.935 1.00 84.56 122 ILE A C 1
ATOM 990 O O . ILE A 1 122 ? 15.489 3.876 11.148 1.00 84.56 122 ILE A O 1
ATOM 994 N N . LEU A 1 123 ? 13.638 5.079 11.548 1.00 85.50 123 LEU A N 1
ATOM 995 C CA . LEU A 1 123 ? 13.520 5.582 10.178 1.00 85.50 123 LEU A CA 1
ATOM 996 C C . LEU A 1 123 ? 14.688 6.499 9.812 1.00 85.50 123 LEU A C 1
ATOM 998 O O . LEU A 1 123 ? 15.289 6.288 8.764 1.00 85.50 123 LEU A O 1
ATOM 1002 N N . GLU A 1 124 ? 15.038 7.441 10.687 1.00 87.94 124 GLU A N 1
ATOM 1003 C CA . GLU A 1 124 ? 16.184 8.341 10.516 1.00 87.94 124 GLU A CA 1
ATOM 1004 C C . GLU A 1 124 ? 17.489 7.546 10.384 1.00 87.94 124 GLU A C 1
ATOM 1006 O O . GLU A 1 124 ? 18.237 7.712 9.425 1.00 87.94 124 GLU A O 1
ATOM 1011 N N . ARG A 1 125 ? 17.709 6.558 11.258 1.00 87.81 125 ARG A N 1
ATOM 1012 C CA . ARG A 1 125 ? 18.903 5.709 11.194 1.00 87.81 125 ARG A CA 1
ATOM 1013 C C . ARG A 1 125 ? 18.986 4.864 9.916 1.00 87.81 125 ARG A C 1
ATOM 1015 O O . ARG A 1 125 ? 20.089 4.595 9.427 1.00 87.81 125 ARG A O 1
ATOM 1022 N N . VAL A 1 126 ? 17.843 4.418 9.391 1.00 86.19 126 VAL A N 1
ATOM 1023 C CA . VAL A 1 126 ? 17.748 3.704 8.106 1.00 86.19 126 VAL A CA 1
ATOM 1024 C C . VAL A 1 126 ? 18.013 4.654 6.936 1.00 86.19 126 VAL A C 1
ATOM 1026 O O . VAL A 1 126 ? 18.719 4.267 6.007 1.00 86.19 126 VAL A O 1
ATOM 1029 N N . GLU A 1 127 ? 17.492 5.881 6.988 1.00 87.75 127 GLU A N 1
ATOM 1030 C CA . GLU A 1 127 ? 17.757 6.928 5.997 1.00 87.75 127 GLU A CA 1
ATOM 1031 C C . GLU A 1 127 ? 19.248 7.246 5.919 1.00 87.75 127 GLU A C 1
ATOM 1033 O O . GLU A 1 127 ? 19.827 7.166 4.838 1.00 87.75 127 GLU A O 1
ATOM 1038 N N . GLU A 1 128 ? 19.888 7.491 7.063 1.00 88.69 128 GLU A N 1
ATOM 1039 C CA . GLU A 1 128 ? 21.331 7.713 7.140 1.00 88.69 128 GLU A CA 1
ATOM 1040 C C . GLU A 1 128 ? 22.127 6.543 6.558 1.00 88.69 128 GLU A C 1
ATOM 1042 O O . GLU A 1 128 ? 23.037 6.749 5.760 1.00 88.69 128 GLU A O 1
ATOM 1047 N N . PHE A 1 129 ? 21.773 5.305 6.927 1.00 87.44 129 PHE A N 1
ATOM 1048 C CA . PHE A 1 129 ? 22.465 4.113 6.436 1.00 87.44 129 PHE A CA 1
ATOM 1049 C C . PHE A 1 129 ? 22.435 4.020 4.909 1.00 87.44 129 PHE A C 1
ATOM 1051 O O . PHE A 1 129 ? 23.463 3.769 4.282 1.00 87.44 129 PHE A O 1
ATOM 1058 N N . TYR A 1 130 ? 21.255 4.186 4.305 1.00 85.38 130 TYR A N 1
ATOM 1059 C CA . TYR A 1 130 ? 21.120 4.101 2.855 1.00 85.38 130 TYR A CA 1
ATOM 1060 C C . TYR A 1 130 ? 21.704 5.326 2.148 1.00 85.38 130 TYR A C 1
ATOM 1062 O O . TYR A 1 130 ? 22.258 5.163 1.063 1.00 85.38 130 TYR A O 1
ATOM 1070 N N . GLY A 1 131 ? 21.639 6.510 2.764 1.00 86.25 131 GLY A N 1
ATOM 1071 C CA . GLY A 1 131 ? 22.342 7.704 2.299 1.00 86.25 131 GLY A CA 1
ATOM 1072 C C . GLY A 1 131 ? 23.840 7.442 2.183 1.00 86.25 131 GLY A C 1
ATOM 1073 O O . GLY A 1 131 ? 24.385 7.496 1.088 1.00 86.25 131 GLY A O 1
ATOM 1074 N N . GLU A 1 132 ? 24.485 7.007 3.267 1.00 87.50 132 GLU A N 1
ATOM 1075 C CA . GLU A 1 132 ? 25.912 6.653 3.271 1.00 87.50 132 GLU A CA 1
ATOM 1076 C C . GLU A 1 132 ? 26.247 5.534 2.274 1.00 87.50 132 GLU A C 1
ATOM 1078 O O . GLU A 1 132 ? 27.264 5.594 1.577 1.00 87.50 132 GLU A O 1
ATOM 1083 N N . LEU A 1 133 ? 25.393 4.508 2.181 1.00 84.88 133 LEU A N 1
ATOM 1084 C CA . LEU A 1 133 ? 25.594 3.381 1.272 1.00 84.88 133 LEU A CA 1
ATOM 1085 C C . LEU A 1 133 ? 25.631 3.833 -0.193 1.00 84.88 133 LEU A C 1
ATOM 1087 O O . LEU A 1 133 ? 26.518 3.403 -0.934 1.00 84.88 133 LEU A O 1
ATOM 1091 N N . TYR A 1 134 ? 24.686 4.680 -0.608 1.00 78.56 134 TYR A N 1
ATOM 1092 C CA . TYR A 1 134 ? 24.554 5.120 -1.999 1.00 78.56 134 TYR A CA 1
ATOM 1093 C C . TYR A 1 134 ? 25.374 6.373 -2.338 1.00 78.56 134 TYR A C 1
ATOM 1095 O O . TYR A 1 134 ? 25.738 6.537 -3.500 1.00 78.56 134 TYR A O 1
ATOM 1103 N N . ASP A 1 135 ? 25.738 7.195 -1.351 1.00 79.25 135 ASP A N 1
ATOM 1104 C CA . ASP A 1 135 ? 26.695 8.298 -1.511 1.00 79.25 135 ASP A CA 1
ATOM 1105 C C . ASP A 1 135 ? 28.142 7.800 -1.586 1.00 79.25 135 ASP A C 1
ATOM 1107 O O . ASP A 1 135 ? 29.023 8.510 -2.084 1.00 79.25 135 ASP A O 1
ATOM 1111 N N . SER A 1 136 ? 28.411 6.570 -1.122 1.00 66.56 136 SER A N 1
ATOM 1112 C CA . SER A 1 136 ? 29.726 5.948 -1.239 1.00 66.56 136 SER A CA 1
ATOM 1113 C C . SER A 1 136 ? 30.071 5.673 -2.710 1.00 66.56 136 SER A C 1
ATOM 1115 O O . SER A 1 136 ? 29.909 4.581 -3.249 1.00 66.56 136 SER A O 1
ATOM 1117 N N . ASN A 1 137 ? 30.619 6.692 -3.369 1.00 62.00 137 ASN A N 1
ATOM 1118 C CA . ASN A 1 137 ? 31.312 6.619 -4.650 1.00 62.00 137 ASN A CA 1
ATOM 1119 C C . ASN A 1 137 ? 32.618 5.816 -4.480 1.00 62.00 137 ASN A C 1
ATOM 1121 O O . ASN A 1 137 ? 33.724 6.318 -4.687 1.00 62.00 137 ASN A O 1
ATOM 1125 N N . LYS A 1 138 ? 32.522 4.546 -4.065 1.00 60.94 138 LYS A N 1
ATOM 1126 C CA . LYS A 1 138 ? 33.626 3.593 -4.183 1.00 60.94 138 LYS A CA 1
ATOM 1127 C C . LYS A 1 138 ? 33.902 3.469 -5.671 1.00 60.94 138 LYS A C 1
ATOM 1129 O O . LYS A 1 138 ? 33.111 2.848 -6.367 1.00 60.94 138 LYS A O 1
ATOM 1134 N N . GLY A 1 139 ? 34.962 4.142 -6.123 1.00 55.97 139 GLY A N 1
ATOM 1135 C CA . GLY A 1 139 ? 35.296 4.399 -7.521 1.00 55.97 139 GLY A CA 1
ATOM 1136 C C . GLY A 1 139 ? 34.978 3.231 -8.441 1.00 55.97 139 GLY A C 1
ATOM 1137 O O . GLY A 1 139 ? 35.793 2.334 -8.632 1.00 55.97 139 GLY A O 1
ATOM 1138 N N . ILE A 1 140 ? 33.782 3.254 -9.025 1.00 59.50 140 ILE A N 1
ATOM 1139 C CA . ILE A 1 140 ? 33.491 2.449 -10.194 1.00 59.50 140 ILE A CA 1
ATOM 1140 C C . ILE A 1 140 ? 34.183 3.212 -11.314 1.00 59.50 140 ILE A C 1
ATOM 1142 O O . ILE A 1 140 ? 33.725 4.282 -11.714 1.00 59.50 140 ILE A O 1
ATOM 1146 N N . GLU A 1 141 ? 35.319 2.700 -11.783 1.00 58.62 141 GLU A N 1
ATOM 1147 C CA . GLU A 1 141 ? 35.892 3.133 -13.052 1.00 58.62 141 GLU A CA 1
ATOM 1148 C C . GLU A 1 141 ? 34.890 2.774 -14.152 1.00 58.62 141 GLU A C 1
ATOM 1150 O O . GLU A 1 141 ? 34.891 1.679 -14.717 1.00 58.62 141 GLU A O 1
ATOM 1155 N N . ILE A 1 142 ? 33.962 3.691 -14.421 1.00 61.81 142 ILE A N 1
ATOM 1156 C CA . ILE A 1 142 ? 33.043 3.573 -15.542 1.00 61.81 142 ILE A CA 1
ATOM 1157 C C . ILE A 1 142 ? 33.908 3.745 -16.786 1.00 61.81 142 ILE A C 1
ATOM 1159 O O . ILE A 1 142 ? 34.298 4.856 -17.139 1.00 61.81 142 ILE A O 1
ATOM 1163 N N . SER A 1 143 ? 34.245 2.629 -17.433 1.00 59.62 143 SER A N 1
ATOM 1164 C CA . SER A 1 143 ? 34.921 2.640 -18.724 1.00 59.62 143 SER A CA 1
ATOM 1165 C C . SER A 1 143 ? 34.052 3.423 -19.709 1.00 59.62 143 SER A C 1
ATOM 1167 O O . SER A 1 143 ? 33.013 2.945 -20.158 1.00 59.62 143 SER A O 1
ATOM 1169 N N . THR A 1 144 ? 34.461 4.648 -20.036 1.00 58.19 144 THR A N 1
ATOM 1170 C CA . THR A 1 144 ? 33.782 5.568 -20.960 1.00 58.19 144 THR A CA 1
ATOM 1171 C C . THR A 1 144 ? 33.969 5.157 -22.419 1.00 58.19 144 THR A C 1
ATOM 1173 O O . THR A 1 144 ? 34.112 6.000 -23.305 1.00 58.19 144 THR A O 1
ATOM 1176 N N . LYS A 1 145 ? 33.958 3.853 -22.713 1.00 60.84 145 LYS A N 1
ATOM 1177 C CA . LYS A 1 145 ? 33.806 3.407 -24.095 1.00 60.84 145 LYS A CA 1
ATOM 1178 C C . LYS A 1 145 ? 32.419 3.853 -24.537 1.00 60.84 145 LYS A C 1
ATOM 1180 O O . LYS A 1 145 ? 31.422 3.36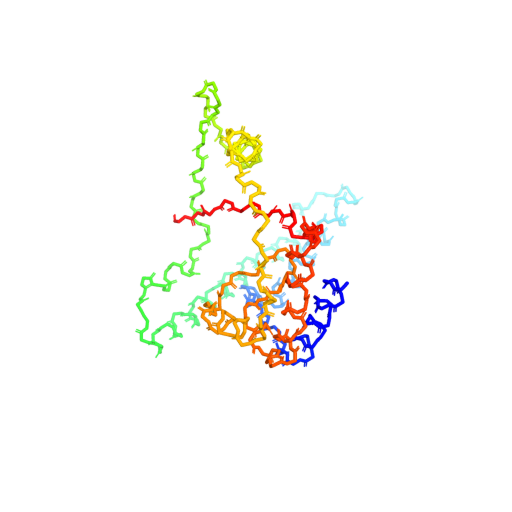5 -24.012 1.00 60.84 145 LYS A O 1
ATOM 1185 N N . ALA A 1 146 ? 32.373 4.820 -25.451 1.00 58.56 146 ALA A N 1
ATOM 1186 C CA . ALA A 1 146 ? 31.158 5.200 -26.151 1.00 58.56 146 ALA A CA 1
ATOM 1187 C C . ALA A 1 146 ? 30.646 3.949 -26.872 1.00 58.56 146 ALA A C 1
ATOM 1189 O O . ALA A 1 146 ? 31.176 3.544 -27.902 1.00 58.56 146 ALA A O 1
ATOM 1190 N N . CYS A 1 147 ? 29.711 3.258 -26.233 1.00 61.22 147 CYS A N 1
ATOM 1191 C CA . CYS A 1 147 ? 28.975 2.169 -26.831 1.00 61.22 147 CYS A CA 1
ATOM 1192 C C . CYS A 1 147 ? 27.681 2.802 -27.319 1.00 61.22 147 CYS A C 1
ATOM 1194 O O . CYS A 1 147 ? 26.938 3.358 -26.506 1.00 61.22 147 CYS A O 1
ATOM 1196 N N . ASP A 1 148 ? 27.458 2.772 -28.630 1.00 70.50 148 ASP A N 1
ATOM 1197 C CA . ASP A 1 148 ? 26.186 3.175 -29.215 1.00 70.50 148 ASP A CA 1
ATOM 1198 C C . ASP A 1 148 ? 25.127 2.191 -28.714 1.00 70.50 148 ASP A C 1
ATOM 1200 O O . ASP A 1 148 ? 25.025 1.050 -29.171 1.00 70.50 148 ASP A O 1
ATOM 1204 N N . LEU A 1 149 ? 24.413 2.604 -27.670 1.00 76.69 149 LEU A N 1
ATOM 1205 C CA . LEU A 1 149 ? 23.350 1.818 -27.070 1.00 76.69 149 LEU A CA 1
ATOM 1206 C C . LEU A 1 149 ? 22.126 1.895 -27.990 1.00 76.69 149 LEU A C 1
ATOM 1208 O O . LEU A 1 149 ? 21.737 2.999 -28.370 1.00 76.69 149 LEU A O 1
ATOM 1212 N N . PRO A 1 150 ? 21.515 0.757 -28.354 1.00 87.19 150 PRO A N 1
ATOM 1213 C CA . PRO A 1 150 ? 20.313 0.769 -29.172 1.00 87.19 150 PRO A CA 1
ATOM 1214 C C . PRO A 1 150 ? 19.127 1.382 -28.417 1.00 87.19 150 PRO A C 1
ATOM 1216 O O . PRO A 1 150 ? 19.058 1.341 -27.184 1.00 87.19 150 PRO A O 1
ATOM 1219 N N . ASP A 1 151 ? 18.170 1.911 -29.179 1.00 91.44 151 ASP A N 1
ATOM 1220 C CA . ASP A 1 151 ? 16.889 2.374 -28.650 1.00 91.44 151 ASP A CA 1
ATOM 1221 C C . ASP A 1 151 ? 16.123 1.229 -27.982 1.00 91.44 151 ASP A C 1
ATOM 1223 O O . ASP A 1 151 ? 16.092 0.100 -28.476 1.00 91.44 151 ASP A O 1
ATOM 1227 N N . ILE A 1 152 ? 15.435 1.547 -26.886 1.00 91.69 152 ILE A N 1
ATOM 1228 C CA . ILE A 1 152 ? 14.559 0.601 -26.196 1.00 91.69 152 ILE A CA 1
ATOM 1229 C C . ILE A 1 152 ? 13.285 0.436 -27.020 1.00 91.69 152 ILE A C 1
ATOM 1231 O O . ILE A 1 152 ? 12.612 1.410 -27.371 1.00 91.69 152 ILE A O 1
ATOM 1235 N N . THR A 1 153 ? 12.936 -0.811 -27.316 1.00 93.75 153 THR A N 1
ATOM 1236 C CA . THR A 1 153 ? 11.775 -1.154 -28.137 1.00 93.75 153 THR A CA 1
ATOM 1237 C C . THR A 1 153 ? 10.509 -1.317 -27.295 1.00 93.75 153 THR A C 1
ATOM 1239 O O . THR A 1 153 ? 10.545 -1.707 -26.126 1.00 93.75 153 THR A O 1
ATOM 1242 N N . ALA A 1 154 ? 9.343 -1.069 -27.902 1.00 93.50 154 ALA A N 1
ATOM 1243 C CA . ALA A 1 154 ? 8.055 -1.265 -27.229 1.00 93.50 154 ALA A CA 1
ATOM 1244 C C . ALA A 1 154 ? 7.836 -2.725 -26.793 1.00 93.50 154 ALA A C 1
ATOM 1246 O O . ALA A 1 154 ? 7.274 -2.963 -25.728 1.00 93.50 154 ALA A O 1
ATOM 1247 N N . TRP A 1 155 ? 8.334 -3.692 -27.571 1.00 93.62 155 TRP A N 1
ATOM 1248 C CA . TRP A 1 155 ? 8.225 -5.120 -27.260 1.00 93.62 155 TRP A CA 1
ATOM 1249 C C . TRP A 1 155 ? 9.035 -5.524 -26.020 1.00 93.62 155 TRP A C 1
ATOM 1251 O O . TRP A 1 155 ? 8.579 -6.344 -25.218 1.00 93.62 155 TRP A O 1
ATOM 1261 N N . GLU A 1 156 ? 10.221 -4.939 -25.822 1.00 94.38 156 GLU A N 1
ATOM 1262 C CA . GLU A 1 156 ? 11.014 -5.158 -24.605 1.00 94.38 156 GLU A CA 1
ATOM 1263 C C . GLU A 1 156 ? 10.276 -4.641 -23.371 1.00 94.38 156 GLU A C 1
ATOM 1265 O O . GLU A 1 156 ? 10.203 -5.336 -22.352 1.00 94.38 156 GLU A O 1
ATOM 1270 N N . VAL A 1 157 ? 9.684 -3.448 -23.480 1.00 95.19 157 VAL A N 1
ATOM 1271 C CA . VAL A 1 157 ? 8.884 -2.849 -22.407 1.00 95.19 157 VAL A CA 1
ATOM 1272 C C . VAL A 1 157 ? 7.659 -3.702 -22.108 1.00 95.19 157 VAL A C 1
ATOM 1274 O O . VAL A 1 157 ? 7.429 -4.047 -20.951 1.00 95.19 157 VAL A O 1
ATOM 1277 N N . GLU A 1 158 ? 6.908 -4.100 -23.130 1.00 94.88 158 GLU A N 1
ATOM 1278 C CA . GLU A 1 158 ? 5.728 -4.948 -22.981 1.00 94.88 158 GLU A CA 1
ATOM 1279 C C . GLU A 1 158 ? 6.089 -6.274 -22.292 1.00 94.88 158 GLU A C 1
ATOM 1281 O O . GLU A 1 158 ? 5.488 -6.658 -21.283 1.00 94.88 158 GLU A O 1
ATOM 1286 N N . SER A 1 159 ? 7.146 -6.937 -22.767 1.00 94.38 159 SER A N 1
ATOM 1287 C CA . SER A 1 159 ? 7.650 -8.186 -22.193 1.00 94.38 159 SER A CA 1
ATOM 1288 C C . SER A 1 159 ? 8.056 -8.031 -20.724 1.00 94.38 159 SER A C 1
ATOM 1290 O O . SER A 1 159 ? 7.821 -8.933 -19.912 1.00 94.38 159 SER A O 1
ATOM 1292 N N . ALA A 1 160 ? 8.661 -6.900 -20.353 1.00 94.56 160 ALA A N 1
ATOM 1293 C CA . ALA A 1 160 ? 9.023 -6.597 -18.971 1.00 94.56 160 ALA A CA 1
ATOM 1294 C C . ALA A 1 160 ? 7.785 -6.334 -18.099 1.00 94.56 160 ALA A C 1
ATOM 1296 O O . ALA A 1 160 ? 7.668 -6.898 -17.007 1.00 94.56 160 ALA A O 1
ATOM 1297 N N . VAL A 1 161 ? 6.831 -5.545 -18.600 1.00 93.38 161 VAL A N 1
ATOM 1298 C CA . VAL A 1 161 ? 5.567 -5.229 -17.921 1.00 93.38 161 VAL A CA 1
ATOM 1299 C C . VAL A 1 161 ? 4.767 -6.503 -17.647 1.00 93.38 161 VAL A C 1
ATOM 1301 O O . VAL A 1 161 ? 4.282 -6.697 -16.528 1.00 93.38 161 VAL A O 1
ATOM 1304 N N . GLN A 1 162 ? 4.693 -7.435 -18.602 1.00 92.19 162 GLN A N 1
ATOM 1305 C CA . GLN A 1 162 ? 3.968 -8.697 -18.418 1.00 92.19 162 GLN A CA 1
ATOM 1306 C C . GLN A 1 162 ? 4.568 -9.587 -17.321 1.00 92.19 162 GLN A C 1
ATOM 1308 O O . GLN A 1 162 ? 3.825 -10.220 -16.561 1.00 92.19 162 GLN A O 1
ATOM 1313 N N . LYS A 1 163 ? 5.897 -9.576 -17.159 1.00 94.19 163 LYS A N 1
ATOM 1314 C CA . LYS A 1 163 ? 6.603 -10.331 -16.108 1.00 94.19 163 LYS A CA 1
ATOM 1315 C C . LYS A 1 163 ? 6.363 -9.788 -14.694 1.00 94.19 163 LYS A C 1
ATOM 1317 O O . LYS A 1 163 ? 6.623 -10.500 -13.719 1.00 94.19 163 LYS A O 1
ATOM 1322 N N . MET A 1 164 ? 5.862 -8.560 -14.540 1.00 91.81 164 MET A N 1
ATOM 1323 C CA . MET A 1 164 ? 5.576 -7.985 -13.221 1.00 91.81 164 MET A CA 1
ATOM 1324 C C . MET A 1 164 ? 4.476 -8.778 -12.499 1.00 91.81 164 MET A C 1
ATOM 1326 O O . MET A 1 164 ? 3.508 -9.237 -13.103 1.00 91.81 164 MET A O 1
ATOM 1330 N N . LYS A 1 165 ? 4.584 -8.935 -11.176 1.00 91.00 165 LYS A N 1
ATOM 1331 C CA . LYS A 1 165 ? 3.559 -9.632 -10.380 1.00 91.00 165 LYS A CA 1
ATOM 1332 C C . LYS A 1 165 ? 2.393 -8.694 -10.049 1.00 91.00 165 LYS A C 1
ATOM 1334 O O . LYS A 1 165 ? 2.613 -7.567 -9.612 1.00 91.00 165 LYS A O 1
ATOM 1339 N N . ASN A 1 166 ? 1.166 -9.192 -10.184 1.00 88.31 166 ASN A N 1
ATOM 1340 C CA . ASN A 1 166 ? -0.048 -8.480 -9.772 1.00 88.31 166 ASN A CA 1
ATOM 1341 C C . ASN A 1 166 ? -0.176 -8.445 -8.236 1.00 88.31 166 ASN A C 1
ATOM 1343 O O . ASN A 1 166 ? 0.467 -9.230 -7.529 1.00 88.31 166 ASN A O 1
ATOM 1347 N N . GLY A 1 167 ? -0.989 -7.525 -7.711 1.00 84.06 167 GLY A N 1
ATOM 1348 C CA . GLY A 1 167 ? -1.217 -7.373 -6.270 1.00 84.06 167 GLY A CA 1
ATOM 1349 C C . GLY A 1 167 ? -0.011 -6.885 -5.456 1.00 84.06 167 GLY A C 1
ATOM 1350 O O . GLY A 1 167 ? 0.002 -7.036 -4.233 1.00 84.06 167 GLY A O 1
ATOM 1351 N N . LYS A 1 168 ? 1.019 -6.329 -6.106 1.00 86.56 168 LYS A N 1
ATOM 1352 C CA . LYS A 1 168 ? 2.131 -5.652 -5.424 1.00 86.56 168 LYS A CA 1
ATOM 1353 C C . LYS A 1 168 ? 1.737 -4.231 -5.019 1.00 86.56 168 LYS A C 1
ATOM 1355 O O . LYS A 1 168 ? 0.838 -3.636 -5.613 1.00 86.56 168 LYS A O 1
ATOM 1360 N N . ALA A 1 169 ? 2.380 -3.725 -3.966 1.00 81.38 169 ALA A N 1
ATOM 1361 C CA . ALA A 1 169 ? 2.178 -2.355 -3.511 1.00 81.38 169 ALA A CA 1
ATOM 1362 C C . ALA A 1 169 ? 2.610 -1.375 -4.611 1.00 81.38 169 ALA A C 1
ATOM 1364 O O . ALA A 1 169 ? 3.590 -1.632 -5.309 1.00 81.38 169 ALA A O 1
ATOM 1365 N N . ALA A 1 170 ? 1.851 -0.292 -4.774 1.00 86.31 170 ALA A N 1
ATOM 1366 C CA . ALA A 1 170 ? 2.230 0.794 -5.667 1.00 86.31 170 ALA A CA 1
ATOM 1367 C C . ALA A 1 170 ? 3.384 1.607 -5.063 1.00 86.31 170 ALA A C 1
ATOM 1369 O O . ALA A 1 170 ? 3.562 1.610 -3.841 1.00 86.31 170 ALA A O 1
ATOM 1370 N N . GLY A 1 171 ? 4.140 2.293 -5.921 1.00 82.38 171 GLY A N 1
ATOM 1371 C CA . GLY A 1 171 ? 5.137 3.268 -5.491 1.00 82.38 171 GLY A CA 1
ATOM 1372 C C . GLY A 1 171 ? 4.498 4.562 -4.978 1.00 82.38 171 GLY A C 1
ATOM 1373 O O . GLY A 1 171 ? 3.283 4.654 -4.789 1.00 82.38 171 GLY A O 1
ATOM 1374 N N . ASN A 1 172 ? 5.324 5.592 -4.779 1.00 81.81 172 ASN A N 1
ATOM 1375 C CA . ASN A 1 172 ? 4.864 6.930 -4.380 1.00 81.81 172 ASN A CA 1
ATOM 1376 C C . ASN A 1 172 ? 3.927 7.580 -5.422 1.00 81.81 172 ASN A C 1
ATOM 1378 O O . ASN A 1 172 ? 3.108 8.434 -5.099 1.00 81.81 172 ASN A O 1
ATOM 1382 N N . ASP A 1 173 ? 4.021 7.139 -6.674 1.00 84.75 173 ASP A N 1
ATOM 1383 C CA . ASP A 1 173 ? 3.164 7.546 -7.789 1.00 84.75 173 ASP A CA 1
ATOM 1384 C C . ASP A 1 173 ? 1.761 6.912 -7.760 1.00 84.75 173 ASP A C 1
ATOM 1386 O O . ASP A 1 173 ? 0.904 7.279 -8.560 1.00 84.75 173 ASP A O 1
ATOM 1390 N N . ASN A 1 174 ? 1.503 5.975 -6.839 1.00 85.75 174 ASN A N 1
ATOM 1391 C CA . ASN A 1 174 ? 0.277 5.177 -6.754 1.00 85.75 174 ASN A CA 1
ATOM 1392 C C . ASN A 1 174 ? -0.043 4.337 -8.007 1.00 85.75 174 ASN A C 1
ATOM 1394 O O . ASN A 1 174 ? -1.157 3.814 -8.127 1.00 85.75 174 ASN A O 1
ATOM 1398 N N . ILE A 1 175 ? 0.931 4.118 -8.896 1.00 88.31 175 ILE A N 1
ATOM 1399 C CA . ILE A 1 175 ? 0.757 3.289 -10.090 1.00 88.31 175 ILE A CA 1
ATOM 1400 C C . ILE A 1 175 ? 1.023 1.825 -9.733 1.00 88.31 175 ILE A C 1
ATOM 1402 O O . ILE A 1 175 ? 2.076 1.446 -9.219 1.00 88.31 175 ILE A O 1
ATOM 1406 N N . LYS A 1 176 ? 0.040 0.963 -10.005 1.00 89.88 176 LYS A N 1
ATOM 1407 C CA . LYS A 1 176 ? 0.166 -0.490 -9.821 1.00 89.88 176 LYS A CA 1
ATOM 1408 C C . LYS A 1 176 ? 0.591 -1.158 -11.120 1.00 89.88 176 LYS A C 1
ATOM 1410 O O . LYS A 1 176 ? 0.197 -0.727 -12.198 1.00 89.88 176 LYS A O 1
ATOM 1415 N N . ALA A 1 177 ? 1.259 -2.307 -11.010 1.00 90.06 177 ALA A N 1
ATOM 1416 C CA . ALA A 1 177 ? 1.621 -3.121 -12.174 1.00 90.06 177 ALA A CA 1
ATOM 1417 C C . ALA A 1 177 ? 0.403 -3.477 -13.052 1.00 90.06 177 ALA A C 1
ATOM 1419 O O . ALA A 1 177 ? 0.504 -3.524 -14.270 1.00 90.06 177 ALA A O 1
ATOM 1420 N N . GLU A 1 178 ? -0.764 -3.681 -12.436 1.00 90.06 178 GLU A N 1
ATOM 1421 C CA . GLU A 1 178 ? -2.033 -3.956 -13.126 1.00 90.06 178 GLU A CA 1
ATOM 1422 C C . GLU A 1 178 ? -2.486 -2.796 -14.022 1.00 90.06 178 GLU A C 1
ATOM 1424 O O . GLU A 1 178 ? -2.993 -3.039 -15.111 1.00 90.06 178 GLU A O 1
ATOM 1429 N N . MET A 1 179 ? -2.264 -1.550 -13.592 1.00 90.38 179 MET A N 1
ATOM 1430 C CA . MET A 1 179 ? -2.610 -0.359 -14.374 1.00 90.38 179 MET A CA 1
ATOM 1431 C C . MET A 1 179 ? -1.708 -0.241 -15.603 1.00 90.38 179 MET A C 1
ATOM 1433 O O . MET A 1 179 ? -2.187 0.039 -16.696 1.00 90.38 179 MET A O 1
ATOM 1437 N N . VAL A 1 180 ? -0.413 -0.529 -15.439 1.00 91.19 180 VAL A N 1
ATOM 1438 C CA . VAL A 1 180 ? 0.550 -0.508 -16.549 1.00 91.19 180 VAL A CA 1
ATOM 1439 C C . VAL A 1 180 ? 0.248 -1.625 -17.551 1.00 91.19 180 VAL A C 1
ATOM 1441 O O . VAL A 1 180 ? 0.223 -1.387 -18.753 1.00 91.19 180 VAL A O 1
ATOM 1444 N N . LYS A 1 181 ? -0.077 -2.830 -17.071 1.00 91.81 181 LYS A N 1
ATOM 1445 C CA . LYS A 1 181 ? -0.502 -3.947 -17.930 1.00 91.81 181 LYS A CA 1
ATOM 1446 C C . LYS A 1 181 ? -1.777 -3.642 -18.714 1.00 91.81 181 LYS A C 1
ATOM 1448 O O . LYS A 1 181 ? -1.882 -4.041 -19.867 1.00 91.81 181 LYS A O 1
ATOM 1453 N N . ALA A 1 182 ? -2.734 -2.947 -18.099 1.00 89.81 182 ALA A N 1
ATOM 1454 C CA . ALA A 1 182 ? -3.982 -2.565 -18.754 1.00 89.81 182 ALA A CA 1
ATOM 1455 C C . ALA A 1 182 ? -3.785 -1.517 -19.865 1.00 89.81 182 ALA A C 1
ATOM 1457 O O . ALA A 1 182 ? -4.619 -1.431 -20.761 1.00 89.81 182 ALA A O 1
ATOM 1458 N N . GLY A 1 183 ? -2.690 -0.748 -19.831 1.00 86.81 183 GLY A N 1
ATOM 1459 C CA . GLY A 1 183 ? -2.370 0.254 -20.852 1.00 86.81 183 GLY A CA 1
ATOM 1460 C C . GLY A 1 183 ? -1.941 -0.316 -22.212 1.00 86.81 183 GLY A C 1
ATOM 1461 O O . GLY A 1 183 ? -1.933 0.428 -23.193 1.00 86.81 183 GLY A O 1
ATOM 1462 N N . GLY A 1 184 ? -1.605 -1.610 -22.285 1.00 89.62 184 GLY A N 1
ATOM 1463 C CA . GLY A 1 184 ? -1.301 -2.314 -23.535 1.00 89.62 184 GLY A CA 1
ATOM 1464 C C . GLY A 1 184 ? -0.177 -1.682 -24.369 1.00 89.62 184 GLY A C 1
ATOM 1465 O O . GLY A 1 184 ? 0.777 -1.099 -23.840 1.00 89.62 184 GLY A O 1
ATOM 1466 N N . ASP A 1 185 ? -0.303 -1.796 -25.692 1.00 90.94 185 ASP A N 1
ATOM 1467 C CA . ASP A 1 185 ? 0.715 -1.371 -26.661 1.00 90.94 185 ASP A CA 1
ATOM 1468 C C . ASP A 1 185 ? 0.965 0.137 -26.634 1.00 90.94 185 ASP A C 1
ATOM 1470 O O . ASP A 1 185 ? 2.111 0.578 -26.714 1.00 90.94 185 ASP A O 1
ATOM 1474 N N . ILE A 1 186 ? -0.097 0.936 -26.483 1.00 90.50 186 ILE A N 1
ATOM 1475 C CA . ILE A 1 186 ? -0.014 2.404 -26.481 1.00 90.50 186 ILE A CA 1
ATOM 1476 C C . ILE A 1 186 ? 0.889 2.866 -25.336 1.00 90.50 186 ILE A C 1
ATOM 1478 O O . ILE A 1 186 ? 1.809 3.660 -25.539 1.00 90.50 186 ILE A O 1
ATOM 1482 N N . LEU A 1 187 ? 0.664 2.333 -24.132 1.00 91.81 187 LEU A N 1
ATOM 1483 C CA . LEU A 1 187 ? 1.489 2.680 -22.983 1.00 91.81 187 LEU A CA 1
ATOM 1484 C C . LEU A 1 187 ? 2.918 2.141 -23.126 1.00 91.81 187 LEU A C 1
ATOM 1486 O O . LEU A 1 187 ? 3.869 2.835 -22.772 1.00 91.81 187 LEU A O 1
ATOM 1490 N N . SER A 1 188 ? 3.082 0.942 -23.686 1.00 93.50 188 SER A N 1
ATOM 1491 C CA . SER A 1 188 ? 4.404 0.349 -23.924 1.00 93.50 188 SER A CA 1
ATOM 1492 C C . SER A 1 188 ? 5.246 1.182 -24.901 1.00 93.50 188 SER A C 1
ATOM 1494 O O . SER A 1 188 ? 6.441 1.364 -24.672 1.00 93.50 188 SER A O 1
ATOM 1496 N N . GLN A 1 189 ? 4.633 1.769 -25.936 1.00 93.62 189 GLN A N 1
ATOM 1497 C CA . GLN A 1 189 ? 5.306 2.683 -26.870 1.00 93.62 189 GLN A CA 1
ATOM 1498 C C . GLN A 1 189 ? 5.750 3.989 -26.200 1.00 93.62 189 GLN A C 1
ATOM 1500 O O . GLN A 1 189 ? 6.881 4.439 -26.398 1.00 93.62 189 GLN A O 1
ATOM 1505 N N . GLU A 1 190 ? 4.889 4.600 -25.386 1.00 93.06 190 GLU A N 1
ATOM 1506 C CA . GLU A 1 190 ? 5.219 5.853 -24.697 1.00 93.06 190 GLU A CA 1
ATOM 1507 C C . GLU A 1 190 ? 6.273 5.658 -23.597 1.00 93.06 190 GLU A C 1
ATOM 1509 O O . GLU A 1 190 ? 7.159 6.500 -23.427 1.00 93.06 190 GLU A O 1
ATOM 1514 N N . LEU A 1 191 ? 6.244 4.519 -22.899 1.00 93.12 191 LEU A N 1
ATOM 1515 C CA . LEU A 1 191 ? 7.289 4.133 -21.951 1.00 93.12 191 LEU A CA 1
ATOM 1516 C C . LEU A 1 191 ? 8.623 3.858 -22.653 1.00 93.12 191 LEU A C 1
ATOM 1518 O O . LEU A 1 191 ? 9.650 4.344 -22.186 1.00 93.12 191 LEU A O 1
ATOM 1522 N N . ALA A 1 192 ? 8.620 3.156 -23.790 1.00 94.19 192 ALA A N 1
ATOM 1523 C CA . ALA A 1 192 ? 9.828 2.931 -24.585 1.00 94.19 192 ALA A CA 1
ATOM 1524 C C . ALA A 1 192 ? 10.472 4.259 -25.010 1.00 94.19 192 ALA A C 1
ATOM 1526 O O . ALA A 1 192 ? 11.661 4.471 -24.788 1.00 94.19 192 ALA A O 1
ATOM 1527 N N . ARG A 1 193 ? 9.672 5.216 -25.503 1.00 92.94 193 ARG A N 1
ATOM 1528 C CA . ARG A 1 193 ? 10.147 6.573 -25.821 1.00 92.94 193 ARG A CA 1
ATOM 1529 C C . ARG A 1 193 ? 10.748 7.289 -24.614 1.00 92.94 193 ARG A C 1
ATOM 1531 O O . ARG A 1 193 ? 11.792 7.930 -24.740 1.00 92.94 193 ARG A O 1
ATOM 1538 N N . LEU A 1 194 ? 10.098 7.197 -23.453 1.00 91.69 194 LEU A N 1
ATOM 1539 C CA . LEU A 1 194 ? 10.600 7.799 -22.219 1.00 91.69 194 LEU A CA 1
ATOM 1540 C C . LEU A 1 194 ? 11.941 7.180 -21.803 1.00 91.69 194 LEU A C 1
ATOM 1542 O O . LEU A 1 194 ? 12.879 7.921 -21.514 1.00 91.69 194 LEU A O 1
ATOM 1546 N N . PHE A 1 195 ? 12.054 5.850 -21.809 1.00 92.50 195 PHE A N 1
ATOM 1547 C CA . PHE A 1 195 ? 13.283 5.157 -21.426 1.00 92.50 195 PHE A CA 1
ATOM 1548 C C . PHE A 1 195 ? 14.426 5.422 -22.406 1.00 92.50 195 PHE A C 1
ATOM 1550 O O . PHE A 1 195 ? 15.533 5.725 -21.965 1.00 92.50 195 PHE A O 1
ATOM 1557 N N . THR A 1 196 ? 14.161 5.405 -23.713 1.00 92.31 196 THR A N 1
ATOM 1558 C CA . THR A 1 196 ? 15.142 5.774 -24.744 1.00 92.31 196 THR A CA 1
ATOM 1559 C C . THR A 1 196 ? 15.640 7.202 -24.540 1.00 92.31 196 THR A C 1
ATOM 1561 O O . THR A 1 196 ? 16.840 7.462 -24.628 1.00 92.31 196 THR A O 1
ATOM 1564 N N . LYS A 1 197 ? 14.752 8.139 -24.187 1.00 90.56 197 LYS A N 1
ATOM 1565 C CA . LYS A 1 197 ? 15.149 9.513 -23.860 1.00 90.56 197 LYS A CA 1
ATOM 1566 C C . LYS A 1 197 ? 16.042 9.575 -22.616 1.00 90.56 197 LYS A C 1
ATOM 1568 O O . LYS A 1 197 ? 17.042 10.288 -22.636 1.00 90.56 197 LYS A O 1
ATOM 1573 N N . CYS A 1 198 ? 15.714 8.828 -21.561 1.00 90.00 198 CYS A N 1
ATOM 1574 C CA . CYS A 1 198 ? 16.550 8.739 -20.360 1.00 90.00 198 CYS A CA 1
ATOM 1575 C C . CYS A 1 198 ? 17.931 8.142 -20.654 1.00 90.00 198 CYS A C 1
ATOM 1577 O O . CYS A 1 198 ? 18.927 8.626 -20.122 1.00 90.00 198 CYS A O 1
ATOM 1579 N N . LEU A 1 199 ? 17.994 7.130 -21.524 1.00 88.44 199 LEU A N 1
ATOM 1580 C CA . LEU A 1 199 ? 19.231 6.463 -21.922 1.00 88.44 199 LEU A CA 1
ATOM 1581 C C . LEU A 1 199 ? 20.185 7.423 -22.646 1.00 88.44 199 LEU A C 1
ATOM 1583 O O . LEU A 1 199 ? 21.355 7.520 -22.282 1.00 88.44 199 LEU A O 1
ATOM 1587 N N . HIS A 1 200 ? 19.669 8.181 -23.617 1.00 86.50 200 HIS A N 1
ATOM 1588 C CA . HIS A 1 200 ? 20.466 9.119 -24.413 1.00 86.50 200 HIS A CA 1
ATOM 1589 C C . HIS A 1 200 ? 20.863 10.378 -23.644 1.00 86.50 200 HIS A C 1
ATOM 1591 O O . HIS A 1 200 ? 22.002 10.830 -23.746 1.00 86.50 200 HIS A O 1
ATOM 1597 N N . LEU A 1 201 ? 19.940 10.948 -22.863 1.00 87.19 201 LEU A N 1
ATOM 1598 C CA . LEU A 1 201 ? 20.211 12.162 -22.088 1.00 87.19 201 LEU A CA 1
ATOM 1599 C C . LEU A 1 201 ? 20.993 11.882 -20.803 1.00 87.19 201 LEU A C 1
ATOM 1601 O O . LEU A 1 201 ? 21.497 12.820 -20.196 1.00 87.19 201 LEU A O 1
ATOM 1605 N N . LYS A 1 202 ? 21.092 10.614 -20.380 1.00 84.81 202 LYS A N 1
ATOM 1606 C CA . LYS A 1 202 ? 21.655 10.201 -19.082 1.00 84.81 202 LYS A CA 1
ATOM 1607 C C . LYS A 1 202 ? 20.982 10.897 -17.893 1.00 84.81 202 LYS A C 1
ATOM 1609 O O . LYS A 1 202 ? 21.563 11.035 -16.820 1.00 84.81 202 LYS A O 1
ATOM 1614 N N . GLU A 1 203 ? 19.732 11.308 -18.081 1.00 86.06 203 GLU A N 1
ATOM 1615 C CA . GLU A 1 203 ? 18.927 12.013 -17.096 1.00 86.06 203 GLU A CA 1
ATOM 1616 C C . GLU A 1 203 ? 17.649 11.228 -16.811 1.00 86.06 203 GLU A C 1
ATOM 1618 O O . GLU A 1 203 ? 16.893 10.860 -17.715 1.00 86.06 203 GLU A O 1
ATOM 1623 N N . ILE A 1 204 ? 17.387 11.000 -15.525 1.00 87.56 204 ILE A N 1
ATOM 1624 C CA . ILE A 1 204 ? 16.153 10.376 -15.048 1.00 87.56 204 ILE A CA 1
ATOM 1625 C C . ILE A 1 204 ? 15.180 11.434 -14.509 1.00 87.56 204 ILE A C 1
ATOM 1627 O O . ILE A 1 204 ? 15.622 12.426 -13.914 1.00 87.56 204 ILE A O 1
ATOM 1631 N N . PRO A 1 205 ? 13.858 11.232 -14.664 1.00 86.69 205 PRO A N 1
ATOM 1632 C CA . PRO A 1 205 ? 12.851 12.104 -14.078 1.00 86.69 205 PRO A CA 1
ATOM 1633 C C . PRO A 1 205 ? 13.065 12.284 -12.574 1.00 86.69 205 PRO A C 1
ATOM 1635 O O . PRO A 1 205 ? 13.302 11.317 -11.852 1.00 86.69 205 PRO A O 1
ATOM 1638 N N . VAL A 1 206 ? 12.911 13.517 -12.085 1.00 85.38 206 VAL A N 1
ATOM 1639 C CA . VAL A 1 206 ? 13.043 13.838 -10.651 1.00 85.38 206 VAL A CA 1
ATOM 1640 C C . VAL A 1 206 ? 12.094 12.990 -9.799 1.00 85.38 206 VAL A C 1
ATOM 1642 O O . VAL A 1 206 ? 12.472 12.545 -8.722 1.00 85.38 206 VAL A O 1
ATOM 1645 N N . ALA A 1 207 ? 10.901 12.679 -10.313 1.00 83.62 207 ALA A N 1
ATOM 1646 C CA . ALA A 1 207 ? 9.932 11.828 -9.628 1.00 83.62 207 ALA A CA 1
ATOM 1647 C C . ALA A 1 207 ? 10.478 10.427 -9.281 1.00 83.62 207 ALA A C 1
ATOM 1649 O O . ALA A 1 207 ? 10.056 9.851 -8.283 1.00 83.62 207 ALA A O 1
ATOM 1650 N N . TRP A 1 208 ? 11.420 9.893 -10.070 1.00 83.44 208 TRP A N 1
ATOM 1651 C CA . TRP A 1 208 ? 12.031 8.574 -9.848 1.00 83.44 208 TRP A CA 1
ATOM 1652 C C . TRP A 1 208 ? 13.179 8.604 -8.836 1.00 83.44 208 TRP A C 1
ATOM 1654 O O . TRP A 1 208 ? 13.632 7.551 -8.401 1.00 83.44 208 TRP A O 1
ATOM 1664 N N . LYS A 1 209 ? 13.651 9.797 -8.453 1.00 82.50 209 LYS A N 1
ATOM 1665 C CA . LYS A 1 209 ? 14.710 9.972 -7.447 1.00 82.50 209 LYS A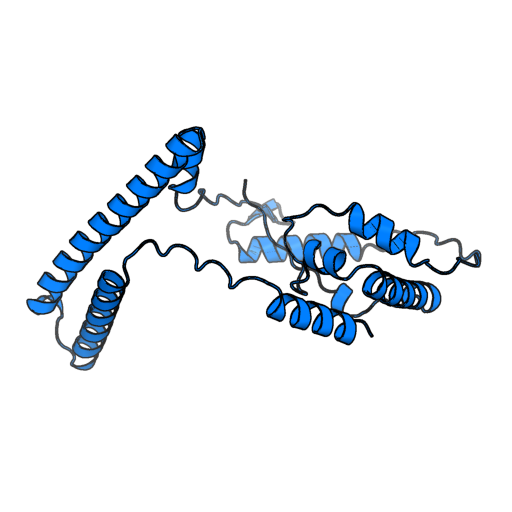 CA 1
ATOM 1666 C C . LYS A 1 209 ? 14.185 9.876 -6.012 1.00 82.50 209 LYS A C 1
ATOM 1668 O O . LYS A 1 209 ? 14.972 9.870 -5.075 1.00 82.50 209 LYS A O 1
ATOM 1673 N N . ASN A 1 210 ? 12.866 9.804 -5.837 1.00 79.44 210 ASN A N 1
ATOM 1674 C CA . ASN A 1 210 ? 12.232 9.733 -4.527 1.00 79.44 210 ASN A CA 1
ATOM 1675 C C . ASN A 1 210 ? 12.056 8.273 -4.093 1.00 79.44 210 ASN A C 1
ATOM 1677 O O . ASN A 1 210 ? 11.421 7.486 -4.797 1.00 79.44 210 ASN A O 1
ATOM 1681 N N . ALA A 1 211 ? 12.544 7.932 -2.902 1.00 75.75 211 ALA A N 1
ATOM 1682 C CA . ALA A 1 211 ? 12.321 6.636 -2.267 1.00 75.75 211 ALA A CA 1
ATOM 1683 C C . ALA A 1 211 ? 11.372 6.787 -1.070 1.00 75.75 211 ALA A C 1
ATOM 1685 O O . ALA A 1 211 ? 11.495 7.722 -0.286 1.00 75.75 211 ALA A O 1
ATOM 1686 N N . ASN A 1 212 ? 10.420 5.862 -0.921 1.00 75.88 212 ASN A N 1
ATOM 1687 C CA . ASN A 1 212 ? 9.569 5.786 0.267 1.00 75.88 212 ASN A CA 1
ATOM 1688 C C . ASN A 1 212 ? 10.008 4.588 1.117 1.00 75.88 212 ASN A C 1
ATOM 1690 O O . ASN A 1 212 ? 9.855 3.438 0.696 1.00 75.88 212 ASN A O 1
ATOM 1694 N N . MET A 1 213 ? 10.572 4.858 2.293 1.00 74.44 213 MET A N 1
ATOM 1695 C CA . MET A 1 213 ? 11.068 3.826 3.200 1.00 74.44 213 MET A CA 1
ATOM 1696 C C . MET A 1 213 ? 9.957 3.374 4.143 1.00 74.44 213 MET A C 1
ATOM 1698 O O . MET A 1 213 ? 9.460 4.132 4.971 1.00 74.44 213 MET A O 1
ATOM 1702 N N . ILE A 1 214 ? 9.570 2.105 4.019 1.00 74.75 214 ILE A N 1
ATOM 1703 C CA . ILE A 1 214 ? 8.564 1.482 4.878 1.00 74.75 214 ILE A CA 1
ATOM 1704 C C . ILE A 1 214 ? 9.216 0.311 5.604 1.00 74.75 214 ILE A C 1
ATOM 1706 O O . ILE A 1 214 ? 9.609 -0.677 4.983 1.00 74.75 214 ILE A O 1
ATOM 1710 N N . ILE A 1 215 ? 9.282 0.399 6.930 1.00 75.00 215 ILE A N 1
ATOM 1711 C CA . ILE A 1 215 ? 9.752 -0.706 7.767 1.00 75.00 215 ILE A CA 1
ATOM 1712 C C . ILE A 1 215 ? 8.673 -1.796 7.763 1.00 75.00 215 ILE A C 1
ATOM 1714 O O . ILE A 1 215 ? 7.534 -1.565 8.178 1.00 75.00 215 ILE A O 1
ATOM 1718 N N . MET A 1 216 ? 9.020 -2.980 7.253 1.00 65.81 216 MET A N 1
ATOM 1719 C CA . MET A 1 216 ? 8.133 -4.144 7.260 1.00 65.81 216 MET A CA 1
ATOM 1720 C C . MET A 1 216 ? 8.220 -4.886 8.596 1.00 65.81 216 MET A C 1
ATOM 1722 O O . MET A 1 216 ? 9.304 -5.079 9.138 1.00 65.81 216 MET A O 1
ATOM 1726 N N . PHE A 1 217 ? 7.072 -5.357 9.080 1.00 62.91 217 PHE A N 1
ATOM 1727 C CA . PHE A 1 217 ? 6.952 -6.201 10.271 1.00 62.91 217 PHE A CA 1
ATOM 1728 C C . PHE A 1 217 ? 6.394 -7.561 9.839 1.00 62.91 217 PHE A C 1
ATOM 1730 O O . PHE A 1 217 ? 5.453 -7.597 9.039 1.00 62.91 217 PHE A O 1
ATOM 1737 N N . PHE A 1 218 ? 6.975 -8.655 10.333 1.00 51.59 218 PHE A N 1
ATOM 1738 C CA . PHE A 1 218 ? 6.566 -10.029 10.015 1.00 51.59 218 PHE A CA 1
ATOM 1739 C C . PHE A 1 218 ? 5.979 -10.744 11.231 1.00 51.59 218 PHE A C 1
ATOM 1741 O O . PHE A 1 218 ? 6.471 -10.517 12.355 1.00 51.59 218 PHE A O 1
#

pLDDT: mean 81.64, std 10.91, range [51.59, 95.19]

Secondary structure (DSSP, 8-state):
-HHHHHHHHHHHHHHHS--------SS-HHHHHHHHHHHHHHHHHHHTT--GGG-HHHHHHHHHHHHHHHHHHHHHHHHHHHHHHHTT--HHHHHHHH---------EE-TTSPEE-SHHHHHHHHHHHHHHHHH-------------PPPPPHHHHHHHHHHSPTTPPP-TT---HHHHHHTHHHHHHHHHHHHHHHHHHT---GGGG---------

Foldseek 3Di:
DVVVLLVVLVVVCVVPPDDPPPPPDLADPVLVVLVVVLVVVVVVCVVVVHDPVPVPVSVVSVVVSVVRSVVSNVVVLVVLVVVCVVVVHDVVVSVVVSDDDDDDADWDAAPVRDTDRDPVVVVVRVVVVVCCVVVPPPPPVPPPPPDPDDQQDLVNQLVVLVPDDFPDQDFPSRDGSVSCNVCPSVSSHVVSVQVSVCVVVVDDDPVVVDHDDDDDDD

Sequence (218 aa):
MNDRITTTILECASEVAPASKMKDSKLSTETRILMKKRRMMKKTEVNNNRDIRNNIEYAELDKTIKKKAREDIRKQNMKKIAETIENGKSMKRAKRSFQLGQDRMLTLLDKDENELTTQDQILERVEEFYGELYDSNKGIEISTKACDLPDITAWEVESAVQKMKNGKAAGNDNIKAEMVKAGGDILSQELARLFTKCLHLKEIPVAWKNANMIIMFF